Protein 7D39 (pdb70)

InterPro domains:
  IPR005025 NADPH-dependent FMN reductase-like domain [PF03358] (20-167)
  IPR029039 Flavoprotein-like superfamily [G3DSA:3.40.50.360] (18-222)
  IPR029039 Flavoprotein-like superfamily [SSF52218] (20-223)
  IPR051796 Iron-sulfur flavoprotein SsuE-like [PTHR43278] (20-224)

Sequence (277 aa):
KILGISGGRNGSNDGCIEALGAKEGAEVEFIQLQNLHIEHCTDDFDWLLDKLDADGIVFSTPIFEKGATGLFHTITDRFGPRDRGNNIIGTKIAEETGGTAPDPRILKDKVISFSVGGSDWVTRTQCDAGLALTP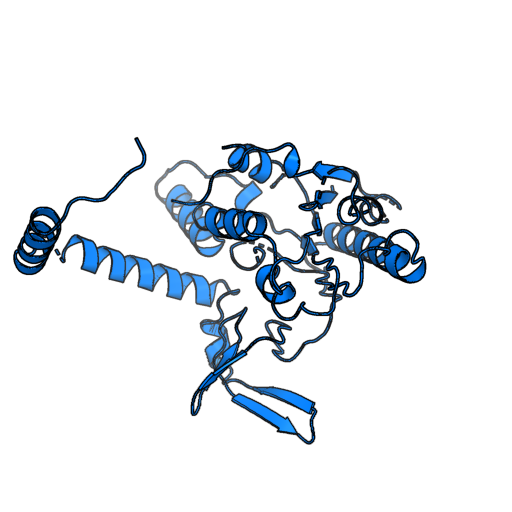WKVIDNEVFPWALSILVEDERVARAHQIGRNIAEAAKDIEHAQYQGDAGVCPHCHSRNFHLQDGKAICCLCGLEGEIHNEGGKYSFTFPAEQLEHAHDTLSGKFIHGNDIKENTGKKIANQTEKYKARQAAYRAFITATVPE

Radius of gyration: 21.33 Å; Cα contacts (8 Å, |Δi|>4): 480; chains: 1; bounding box: 56×52×65 Å

Organism: NCBI:txid411475

Secondary structure (DSSP, 8-state):
-EEEEE----STTT--TTT--------EEEEEGGGS--PPP---HHHHHH----SEEEEE-BBSSSSB-HHHHHHHHHHTT--HHHHHHHHHHHHHHT-----HHHHS--EEE--B-SSS--SSHHHHH---S---EE-----B-S-TTGGG-HHHHHHHHHHHHHHHHHHHTTTT----S---SSTTT----EEEETTEEEETTT--EEEEEEETTEEEEE--GGGGGG-TTSHHHHHHHHHHHHHHHHHHHH---HHHHHHHHHHHHH-------

B-factor: mean 33.21, std 12.6, range [16.23, 97.13]

Structure (mmCIF, N/CA/C/O backbone):
data_7D39
#
_entry.id   7D39
#
_cell.length_a   67.870
_cell.length_b   67.870
_cell.length_c   194.270
_cell.angle_alpha   90.000
_cell.angle_beta   90.000
_cell.angle_gamma   90.000
#
_symmetry.space_group_name_H-M   'P 43 21 2'
#
loop_
_entity.id
_entity.type
_entity.pdbx_description
1 polymer Cd1
2 non-polymer 'FLAVIN MONONUCLEOTIDE'
3 water water
#
loop_
_atom_site.group_PDB
_atom_site.id
_atom_site.type_symbol
_atom_site.label_atom_id
_atom_site.label_alt_id
_atom_site.label_comp_id
_atom_site.label_asym_id
_atom_site.label_entity_id
_atom_site.label_seq_id
_atom_site.pdbx_PDB_ins_code
_atom_site.Cartn_x
_atom_site.Cartn_y
_atom_site.Cartn_z
_atom_site.occupancy
_atom_site.B_iso_or_equiv
_atom_site.auth_seq_id
_atom_site.auth_comp_id
_atom_site.auth_asym_id
_atom_site.auth_atom_id
_atom_site.pdbx_PDB_model_num
ATOM 9 N N . LYS A 1 2 ? -39.072 -1.514 -11.899 1.00 36.07 2 LYS A N 1
ATOM 10 C CA . LYS A 1 2 ? -37.640 -1.589 -12.031 1.00 39.42 2 LYS A CA 1
ATOM 11 C C . LYS A 1 2 ? -37.208 -3.012 -11.799 1.00 35.70 2 LYS A C 1
ATOM 12 O O . LYS A 1 2 ? -37.416 -3.536 -10.744 1.00 28.15 2 LYS A O 1
ATOM 18 N N . ILE A 1 3 ? -36.614 -3.632 -12.798 1.00 33.99 3 ILE A N 1
ATOM 19 C CA . ILE A 1 3 ? -36.091 -4.969 -12.670 1.00 28.15 3 ILE A CA 1
ATOM 20 C C . ILE A 1 3 ? -34.573 -4.993 -12.629 1.00 28.93 3 ILE A C 1
ATOM 21 O O . ILE A 1 3 ? -33.925 -4.433 -13.479 1.00 26.07 3 ILE A O 1
ATOM 26 N N . LEU A 1 4 ? -34.030 -5.644 -11.615 1.00 25.60 4 LEU A N 1
ATOM 27 C CA . LEU A 1 4 ? -32.617 -5.915 -11.507 1.00 23.94 4 LEU A CA 1
ATOM 28 C C . LEU A 1 4 ? -32.263 -7.341 -11.879 1.00 24.39 4 LEU A C 1
ATOM 29 O O . LEU A 1 4 ? -32.797 -8.265 -11.359 1.00 26.06 4 LEU A O 1
ATOM 34 N N . GLY A 1 5 ? -31.341 -7.474 -12.803 1.00 25.36 5 GLY A N 1
ATOM 35 C CA . GLY A 1 5 ? -30.694 -8.717 -13.105 1.00 21.92 5 GLY A CA 1
ATOM 36 C C . GLY A 1 5 ? -29.311 -8.896 -12.535 1.00 21.25 5 GLY A C 1
ATOM 37 O O . GLY A 1 5 ? -28.460 -8.066 -12.662 1.00 23.14 5 GLY A O 1
ATOM 38 N N . ILE A 1 6 ? -29.118 -10.025 -11.913 1.00 20.67 6 ILE A N 1
ATOM 39 C CA . ILE A 1 6 ? -27.872 -10.406 -11.305 1.00 25.57 6 ILE A CA 1
ATOM 40 C C . ILE A 1 6 ? -27.369 -11.721 -11.879 1.00 21.55 6 ILE A C 1
ATOM 41 O O . ILE A 1 6 ? -28.100 -12.652 -11.984 1.00 19.70 6 ILE A O 1
ATOM 46 N N . SER A 1 7 ? -26.105 -11.771 -12.229 1.00 21.10 7 SER A N 1
ATOM 47 C CA . SER A 1 7 ? -25.505 -13.003 -12.717 1.00 19.19 7 SER A CA 1
ATOM 48 C C . SER A 1 7 ? -24.302 -13.370 -11.864 1.00 18.69 7 SER A C 1
ATOM 49 O O . SER A 1 7 ? -23.434 -12.532 -11.608 1.00 18.71 7 SER A O 1
ATOM 52 N N . GLY A 1 8 ? -24.255 -14.622 -11.430 1.00 18.32 8 GLY A N 1
ATOM 53 C CA . GLY A 1 8 ? -23.128 -15.141 -10.684 1.00 21.34 8 GLY A CA 1
ATOM 54 C C . GLY A 1 8 ? -22.145 -15.970 -11.486 1.00 23.06 8 GLY A C 1
ATOM 55 O O . GLY A 1 8 ? -21.286 -16.629 -10.886 1.00 18.92 8 GLY A O 1
ATOM 56 N N . GLY A 1 9 ? -22.248 -15.978 -12.819 1.00 18.13 9 GLY A N 1
ATOM 57 C CA . GLY A 1 9 ? -21.334 -16.718 -13.662 1.00 18.14 9 GLY A CA 1
ATOM 58 C C . GLY A 1 9 ? -20.100 -15.905 -14.008 1.00 23.82 9 GLY A C 1
ATOM 59 O O . GLY A 1 9 ? -19.860 -14.822 -13.472 1.00 26.41 9 GLY A O 1
ATOM 68 N N . ARG A 1 11 ? -17.817 -13.446 -16.363 1.00 20.74 11 ARG A N 1
ATOM 69 C CA . ARG A 1 11 ? -18.117 -12.328 -17.249 1.00 23.11 11 ARG A CA 1
ATOM 70 C C . ARG A 1 11 ? -18.326 -12.815 -18.682 1.00 23.54 11 ARG A C 1
ATOM 71 O O . ARG A 1 11 ? -17.488 -13.524 -19.238 1.00 21.40 11 ARG A O 1
ATOM 79 N N . ASN A 1 12 ? -19.448 -12.416 -19.281 1.00 25.57 12 ASN A N 1
ATOM 80 C CA . ASN A 1 12 ? -19.786 -12.737 -20.664 1.00 26.83 12 ASN A CA 1
ATOM 81 C C . ASN A 1 12 ? -20.074 -14.220 -20.865 1.00 27.08 12 ASN A C 1
ATOM 82 O O . ASN A 1 12 ? -20.004 -14.721 -21.992 1.00 26.81 12 ASN A O 1
ATOM 87 N N . GLY A 1 13 ? -20.407 -14.943 -19.799 1.00 22.53 13 GLY A N 1
ATOM 88 C CA . GLY A 1 13 ? -20.738 -16.347 -19.899 1.00 20.18 13 GLY A CA 1
ATOM 89 C C . GLY A 1 13 ? -22.222 -16.573 -20.102 1.00 22.33 13 GLY A C 1
ATOM 90 O O . GLY A 1 13 ? -22.990 -15.662 -20.410 1.00 20.74 13 GLY A O 1
ATOM 91 N N . SER A 1 14 ? -22.629 -17.826 -19.894 1.00 20.18 14 SER A N 1
ATOM 92 C CA . SER A 1 14 ? -24.009 -18.215 -20.158 1.00 20.48 14 SER A CA 1
ATOM 93 C C . SER A 1 14 ? -24.985 -17.621 -19.140 1.00 21.60 14 SER A C 1
ATOM 94 O O . SER A 1 14 ? -26.099 -17.224 -19.499 1.00 20.78 14 SER A O 1
ATOM 97 N N . ASN A 1 15 ? -24.604 -17.554 -17.867 1.00 19.80 15 ASN A N 1
ATOM 98 C CA . ASN A 1 15 ? -25.501 -16.935 -16.894 1.00 19.73 15 ASN A CA 1
ATOM 99 C C . ASN A 1 15 ? -25.735 -15.457 -17.206 1.00 23.89 15 ASN A C 1
ATOM 100 O O . ASN A 1 15 ? -26.859 -14.964 -17.058 1.00 20.39 15 ASN A O 1
ATOM 105 N N . ASP A 1 16 ? -24.687 -14.733 -17.625 1.00 21.18 16 ASP A N 1
ATOM 106 C CA . ASP A 1 16 ? -24.870 -13.349 -18.054 1.00 22.30 16 ASP A CA 1
ATOM 107 C C . ASP A 1 16 ? -25.894 -13.271 -19.174 1.00 21.26 16 ASP A C 1
ATOM 108 O O . ASP A 1 16 ? -26.822 -12.456 -19.130 1.00 24.42 16 ASP A O 1
ATOM 113 N N . GLY A 1 17 ? -25.723 -14.109 -20.200 1.00 23.66 17 GLY A N 1
ATOM 114 C CA . GLY A 1 17 ? -26.618 -14.076 -21.356 1.00 22.15 17 GLY A CA 1
ATOM 115 C C . GLY A 1 17 ? -28.063 -14.359 -20.994 1.00 24.19 17 GLY A C 1
ATOM 116 O O . GLY A 1 17 ? -28.965 -13.606 -21.365 1.00 26.97 17 GLY A O 1
ATOM 125 N N . CYS A 1 19 ? -29.405 -14.108 -18.113 1.00 21.68 19 CYS A N 1
ATOM 126 C CA . CYS A 1 19 ? -29.862 -13.005 -17.287 1.00 23.29 19 CYS A CA 1
ATOM 127 C C . CYS A 1 19 ? -30.251 -11.814 -18.158 1.00 23.35 19 CYS A C 1
ATOM 128 O O . CYS A 1 19 ? -31.325 -11.222 -17.989 1.00 23.76 19 CYS A O 1
ATOM 131 N N . ILE A 1 20 ? -29.401 -11.466 -19.118 1.00 22.65 20 ILE A N 1
ATOM 132 C CA . ILE A 1 20 ? -29.700 -10.308 -19.948 1.00 23.86 20 ILE A CA 1
ATOM 133 C C . ILE A 1 20 ? -30.912 -10.583 -20.829 1.00 26.64 20 ILE A C 1
ATOM 134 O O . ILE A 1 20 ? -31.777 -9.721 -21.008 1.00 27.65 20 ILE A O 1
ATOM 139 N N . GLU A 1 21 ? -31.015 -11.801 -21.356 1.00 24.07 21 GLU A N 1
ATOM 140 C CA . GLU A 1 21 ? -32.202 -12.187 -22.108 1.00 27.77 21 GLU A CA 1
ATOM 141 C C . GLU A 1 21 ? -33.463 -12.044 -21.259 1.00 31.88 21 GLU A C 1
ATOM 142 O O . GLU A 1 21 ? -34.526 -11.657 -21.762 1.00 25.84 21 GLU A O 1
ATOM 148 N N . ALA A 1 22 ? -33.375 -12.379 -19.971 1.00 24.45 22 ALA A N 1
ATOM 149 C CA . ALA A 1 22 ? -34.511 -12.120 -19.096 1.00 24.59 22 ALA A CA 1
ATOM 150 C C . ALA A 1 22 ? -34.752 -10.623 -18.971 1.00 26.77 22 ALA A C 1
ATOM 151 O O . ALA A 1 22 ? -35.900 -10.168 -18.995 1.00 25.74 22 ALA A O 1
ATOM 153 N N . LEU A 1 23 ? -33.683 -9.832 -18.875 1.00 24.69 23 LEU A N 1
ATOM 154 C CA . LEU A 1 23 ? -33.870 -8.387 -18.798 1.00 25.20 23 LEU A CA 1
ATOM 155 C C . LEU A 1 23 ? -34.557 -7.854 -20.053 1.00 29.50 23 LEU A C 1
ATOM 156 O O . LEU A 1 23 ? -35.393 -6.943 -19.977 1.00 26.91 23 LEU A O 1
ATOM 169 N N . GLY A 1 25 ? -36.788 -9.445 -22.053 1.00 28.22 25 GLY A N 1
ATOM 170 C CA . GLY A 1 25 ? -38.204 -9.718 -21.894 1.00 31.84 25 GLY A CA 1
ATOM 171 C C . GLY A 1 25 ? -38.861 -8.782 -20.900 1.00 28.65 25 GLY A C 1
ATOM 172 O O . GLY A 1 25 ? -39.987 -8.331 -21.111 1.00 30.77 25 GLY A O 1
ATOM 173 N N . ALA A 1 26 ? -38.168 -8.479 -19.805 1.00 27.84 26 ALA A N 1
ATOM 174 C CA . ALA A 1 26 ? -38.699 -7.518 -18.846 1.00 29.93 26 ALA A CA 1
ATOM 175 C C . ALA A 1 26 ? -38.864 -6.142 -19.478 1.00 32.82 26 ALA A C 1
ATOM 176 O O . ALA A 1 26 ? -39.865 -5.459 -19.235 1.00 32.14 26 ALA A O 1
ATOM 178 N N . LYS A 1 27 ? -37.897 -5.704 -20.286 1.00 32.74 27 LYS A N 1
ATOM 179 C CA . LYS A 1 27 ? -38.063 -4.401 -20.918 1.00 32.96 27 LYS A CA 1
ATOM 180 C C . LYS A 1 27 ? -39.216 -4.429 -21.911 1.00 30.91 27 LYS A C 1
ATOM 181 O O . LYS A 1 27 ? -39.989 -3.469 -22.007 1.00 31.86 27 LYS A O 1
ATOM 187 N N . GLU A 1 28 ? -39.346 -5.528 -22.658 1.00 30.90 28 GLU A N 1
ATOM 188 C CA . GLU A 1 28 ? -40.474 -5.694 -23.568 1.00 32.06 28 GLU A CA 1
ATOM 189 C C . GLU A 1 28 ? -41.796 -5.443 -22.858 1.00 37.66 28 GLU A C 1
ATOM 190 O O . GLU A 1 28 ? -42.747 -4.954 -23.473 1.00 43.56 28 GLU A O 1
ATOM 204 N N . GLY A 1 30 ? -42.085 -3.296 -20.479 1.00 35.70 30 GLY A N 1
ATOM 205 C CA . GLY A 1 30 ? -42.088 -1.914 -20.055 1.00 33.09 30 GLY A CA 1
ATOM 206 C C . GLY A 1 30 ? -41.269 -1.601 -18.827 1.00 33.32 30 GLY A C 1
ATOM 207 O O . GLY A 1 30 ? -41.431 -0.517 -18.263 1.00 37.52 30 GLY A O 1
ATOM 208 N N . ALA A 1 31 ? -40.394 -2.504 -18.400 1.00 35.28 31 ALA A N 1
ATOM 209 C CA . ALA A 1 31 ? -39.601 -2.301 -17.201 1.00 34.91 31 ALA A CA 1
ATOM 210 C C . ALA A 1 31 ? -38.329 -1.544 -17.535 1.00 33.27 31 ALA A C 1
ATOM 211 O O . ALA A 1 31 ? -37.763 -1.703 -18.618 1.00 33.98 31 ALA A O 1
ATOM 213 N N . GLU A 1 32 ? -37.898 -0.706 -16.602 1.00 30.87 32 GLU A N 1
ATOM 214 C CA . GLU A 1 32 ? -36.521 -0.237 -16.596 1.00 36.24 32 GLU A CA 1
ATOM 215 C C . GLU A 1 32 ? -35.639 -1.360 -16.061 1.00 33.67 32 GLU A C 1
ATOM 216 O O . GLU A 1 32 ? -36.020 -2.073 -15.134 1.00 36.83 32 GLU A O 1
ATOM 222 N N . VAL A 1 33 ? -34.479 -1.559 -16.673 1.00 32.54 33 VAL A N 1
ATOM 223 C CA . VAL A 1 33 ? -33.659 -2.711 -16.332 1.00 32.31 33 VAL A CA 1
ATOM 224 C C . VAL A 1 33 ? -32.267 -2.258 -15.936 1.00 28.09 33 VAL A C 1
ATOM 225 O O . VAL A 1 33 ? -31.773 -1.210 -16.363 1.00 31.30 33 VAL A O 1
ATOM 229 N N . GLU A 1 34 ? -31.639 -3.077 -15.104 1.00 28.40 34 GLU A N 1
ATOM 230 C CA . GLU A 1 34 ? -30.274 -2.879 -14.664 1.00 26.69 34 GLU A CA 1
ATOM 231 C C . GLU A 1 34 ? -29.639 -4.250 -14.478 1.00 26.16 34 GLU A C 1
ATOM 232 O O . GLU A 1 34 ? -30.314 -5.223 -14.121 1.00 25.63 34 GLU A O 1
ATOM 238 N N . PHE A 1 35 ? -28.334 -4.322 -14.711 1.00 24.56 35 PHE A N 1
ATOM 239 C CA . PHE A 1 35 ? -27.608 -5.585 -14.673 1.00 22.73 35 PHE A CA 1
ATOM 240 C C . PHE A 1 35 ? -26.416 -5.452 -13.742 1.00 25.56 35 PHE A C 1
ATOM 241 O O . PHE A 1 35 ? -25.695 -4.452 -13.797 1.00 24.49 35 PHE A O 1
ATOM 249 N N . ILE A 1 36 ? -26.216 -6.452 -12.885 1.00 21.55 36 ILE A N 1
ATOM 250 C CA . ILE A 1 36 ? -25.053 -6.516 -12.005 1.00 23.36 36 ILE A CA 1
ATOM 251 C C . ILE A 1 36 ? -24.339 -7.846 -12.235 1.00 23.96 36 ILE A C 1
ATOM 252 O O . ILE A 1 36 ? -24.950 -8.917 -12.131 1.00 22.89 36 ILE A O 1
ATOM 257 N N . GLN A 1 37 ? -23.051 -7.772 -12.557 1.00 25.67 37 GLN A N 1
ATOM 258 C CA . GLN A 1 37 ? -22.196 -8.939 -12.731 1.00 20.81 37 GLN A CA 1
ATOM 259 C C . GLN A 1 37 ? -21.399 -9.129 -11.441 1.00 22.00 37 GLN A C 1
ATOM 260 O O . GLN A 1 37 ? -20.607 -8.262 -11.072 1.00 26.18 37 GLN A O 1
ATOM 266 N N . LEU A 1 38 ? -21.616 -10.248 -10.741 1.00 23.63 38 LEU A N 1
ATOM 267 C CA . LEU A 1 38 ? -21.042 -10.375 -9.399 1.00 21.76 38 LEU A CA 1
ATOM 268 C C . LEU A 1 38 ? -19.521 -10.504 -9.391 1.00 19.36 38 LEU A C 1
ATOM 269 O O . LEU A 1 38 ? -18.909 -10.245 -8.347 1.00 21.60 38 LEU A O 1
ATOM 274 N N . GLN A 1 39 ? -18.903 -10.923 -10.500 1.00 18.74 39 GLN A N 1
ATOM 275 C CA . GLN A 1 39 ? -17.450 -10.969 -10.550 1.00 22.39 39 GLN A CA 1
ATOM 276 C C . GLN A 1 39 ? -16.819 -9.581 -10.419 1.00 26.69 39 GLN A C 1
ATOM 277 O O . GLN A 1 39 ? -15.635 -9.486 -10.099 1.00 23.33 39 GLN A O 1
ATOM 283 N N . ASN A 1 40 ? -17.567 -8.506 -10.675 1.00 22.81 40 ASN A N 1
ATOM 284 C CA . ASN A 1 40 ? -17.048 -7.157 -10.473 1.00 26.09 40 ASN A CA 1
ATOM 285 C C . ASN A 1 40 ? -17.063 -6.734 -9.015 1.00 25.38 40 ASN A C 1
ATOM 286 O O . ASN A 1 40 ? -16.585 -5.643 -8.705 1.00 28.42 40 ASN A O 1
ATOM 291 N N . LEU A 1 41 ? -17.618 -7.546 -8.126 1.00 24.66 41 LEU A N 1
ATOM 292 C CA . LEU A 1 41 ? -17.856 -7.162 -6.741 1.00 26.67 41 LEU A CA 1
ATOM 293 C C . LEU A 1 41 ? -16.910 -7.926 -5.826 1.00 28.39 41 LEU A C 1
ATOM 294 O O . LEU A 1 41 ? -16.494 -9.048 -6.134 1.00 30.47 41 LEU A O 1
ATOM 299 N N . HIS A 1 42 ? -16.548 -7.300 -4.715 1.00 25.84 42 HIS A N 1
ATOM 300 C CA . HIS A 1 42 ? -15.770 -7.964 -3.680 1.00 21.64 42 HIS A CA 1
ATOM 301 C C . HIS A 1 42 ? -16.707 -8.221 -2.513 1.00 24.38 42 HIS A C 1
ATOM 302 O O . HIS A 1 42 ? -17.205 -7.280 -1.883 1.00 28.32 42 HIS A O 1
ATOM 309 N N . ILE A 1 43 ? -16.951 -9.495 -2.232 1.00 18.51 43 ILE A N 1
ATOM 310 C CA . ILE A 1 43 ? -17.857 -9.900 -1.172 1.00 25.04 43 ILE A CA 1
ATOM 311 C C . ILE A 1 43 ? -17.149 -10.953 -0.330 1.00 28.20 43 ILE A C 1
ATOM 312 O O . ILE A 1 43 ? -16.768 -12.010 -0.845 1.00 26.58 43 ILE A O 1
ATOM 317 N N . GLU A 1 44 ? -16.963 -10.655 0.954 1.00 26.11 44 GLU A N 1
ATOM 318 C CA . GLU A 1 44 ? -16.304 -11.558 1.892 1.00 19.30 44 GLU A CA 1
ATOM 319 C C . GLU A 1 44 ? -17.293 -12.563 2.464 1.00 23.63 44 GLU A C 1
ATOM 320 O O . GLU A 1 44 ? -18.498 -12.300 2.544 1.00 17.62 44 GLU A O 1
ATOM 326 N N . HIS A 1 45 ? -16.764 -13.712 2.890 1.00 20.49 45 HIS A N 1
ATOM 327 C CA . HIS A 1 45 ? -17.587 -14.729 3.534 1.00 17.35 45 HIS A CA 1
ATOM 328 C C . HIS A 1 45 ? -18.150 -14.217 4.857 1.00 25.21 45 HIS A C 1
ATOM 329 O O . HIS A 1 45 ? -17.532 -13.413 5.557 1.00 28.47 45 HIS A O 1
ATOM 336 N N . CYS A 1 46 ? -19.322 -14.719 5.218 1.00 22.92 46 CYS A N 1
ATOM 337 C CA . CYS A 1 46 ? -19.893 -14.436 6.531 1.00 27.54 46 CYS A CA 1
ATOM 338 C C . CYS A 1 46 ? -19.012 -15.055 7.616 1.00 33.61 46 CYS A C 1
ATOM 339 O O . CYS A 1 46 ? -18.697 -16.251 7.570 1.00 35.83 46 CYS A O 1
ATOM 342 N N . THR A 1 47 ? -18.596 -14.249 8.580 1.00 34.32 47 THR A N 1
ATOM 343 C CA . THR A 1 47 ? -17.802 -14.790 9.678 1.00 45.67 47 THR A CA 1
ATOM 344 C C . THR A 1 47 ? -18.728 -15.351 10.759 1.00 49.72 47 THR A C 1
ATOM 345 O O . THR A 1 47 ? -18.442 -16.385 11.360 1.00 52.21 47 THR A O 1
ATOM 349 N N . ASP A 1 68 ? -18.429 -6.722 1.863 1.00 19.60 68 ASP A N 1
ATOM 350 C CA . ASP A 1 68 ? -17.684 -5.451 1.595 1.00 39.40 68 ASP A CA 1
ATOM 351 C C . ASP A 1 68 ? -18.274 -4.537 0.507 1.00 33.32 68 ASP A C 1
ATOM 352 O O . ASP A 1 68 ? -18.499 -3.359 0.744 1.00 24.97 68 ASP A O 1
ATOM 357 N N . ASP A 1 69 ? -18.491 -5.082 -0.690 1.00 30.43 69 ASP A N 1
ATOM 358 C CA . ASP A 1 69 ? -19.480 -4.548 -1.625 1.00 20.50 69 ASP A CA 1
ATOM 359 C C . ASP A 1 69 ? -20.881 -5.075 -1.349 1.00 21.94 69 ASP A C 1
ATOM 360 O O . ASP A 1 69 ? -21.808 -4.768 -2.104 1.00 22.74 69 ASP A O 1
ATOM 365 N N . PHE A 1 70 ? -21.054 -5.873 -0.298 1.00 19.79 70 PHE A N 1
ATOM 366 C CA . PHE A 1 70 ? -22.366 -6.440 -0.025 1.00 21.08 70 PHE A CA 1
ATOM 367 C C . PHE A 1 70 ? -23.393 -5.344 0.244 1.00 27.22 70 PHE A C 1
ATOM 368 O O . PHE A 1 70 ? -24.501 -5.374 -0.301 1.00 28.23 70 PHE A O 1
ATOM 376 N N . ASP A 1 71 ? -23.045 -4.361 1.081 1.00 25.69 71 ASP A N 1
ATOM 377 C CA . ASP A 1 71 ? -23.997 -3.296 1.375 1.00 26.47 71 ASP A CA 1
ATOM 378 C C . ASP A 1 71 ? -24.432 -2.591 0.099 1.00 21.60 71 ASP A C 1
ATOM 379 O O . ASP A 1 71 ? -25.620 -2.316 -0.090 1.00 21.87 71 ASP A O 1
ATOM 384 N N . TRP A 1 72 ? -23.485 -2.296 -0.791 1.00 21.70 72 TRP A N 1
ATOM 385 C CA . TRP A 1 72 ? -23.846 -1.738 -2.091 1.00 26.82 72 TRP A CA 1
ATOM 386 C C . TRP A 1 72 ? -24.813 -2.657 -2.831 1.00 23.98 72 TRP A C 1
ATOM 387 O O . TRP A 1 72 ? -25.871 -2.222 -3.300 1.00 25.61 72 TRP A O 1
ATOM 398 N N . LEU A 1 73 ? -24.467 -3.939 -2.940 1.00 25.11 73 LEU A N 1
ATOM 399 C CA . LEU A 1 73 ? -25.354 -4.883 -3.620 1.00 26.01 73 LEU A CA 1
ATOM 400 C C . LEU A 1 73 ? -26.746 -4.874 -2.996 1.00 26.03 73 LEU A C 1
ATOM 401 O O . LEU A 1 73 ? -27.761 -4.828 -3.700 1.00 28.32 73 LEU A O 1
ATOM 406 N N . LEU A 1 74 ? -26.806 -4.911 -1.669 1.00 24.40 74 LEU A N 1
ATOM 407 C CA . LEU A 1 74 ? -28.088 -4.942 -0.986 1.00 24.46 74 LEU A CA 1
ATOM 408 C C . LEU A 1 74 ? -28.912 -3.696 -1.287 1.00 24.82 74 LEU A C 1
ATOM 409 O O . LEU A 1 74 ? -30.117 -3.793 -1.552 1.00 26.20 74 LEU A O 1
ATOM 414 N N . ASP A 1 75 ? -28.286 -2.514 -1.243 1.00 22.54 75 ASP A N 1
ATOM 415 C CA . ASP A 1 75 ? -29.007 -1.295 -1.600 1.00 26.37 75 ASP A CA 1
ATOM 416 C C . ASP A 1 75 ? -29.623 -1.420 -2.985 1.00 27.08 75 ASP A C 1
ATOM 417 O O . ASP A 1 75 ? -30.765 -1.005 -3.203 1.00 25.34 75 ASP A O 1
ATOM 422 N N . LYS A 1 76 ? -28.878 -1.982 -3.938 1.00 23.00 76 LYS A N 1
ATOM 423 C CA . LYS A 1 76 ? -29.412 -2.115 -5.292 1.00 23.77 76 LYS A CA 1
ATOM 424 C C . LYS A 1 76 ? -30.611 -3.046 -5.308 1.00 28.11 76 LYS A C 1
ATOM 425 O O . LYS A 1 76 ? -31.619 -2.764 -5.963 1.00 29.78 76 LYS A O 1
ATOM 439 N N . LEU A 1 78 ? -32.643 -3.638 -2.915 1.00 29.56 78 LEU A N 1
ATOM 440 C CA . LEU A 1 78 ? -33.768 -3.012 -2.223 1.00 34.78 78 LEU A CA 1
ATOM 441 C C . LEU A 1 78 ? -34.452 -1.963 -3.087 1.00 28.25 78 LEU A C 1
ATOM 442 O O . LEU A 1 78 ? -35.652 -1.724 -2.928 1.00 34.76 78 LEU A O 1
ATOM 447 N N . ASP A 1 79 ? -33.714 -1.317 -3.987 1.00 27.00 79 ASP A N 1
ATOM 448 C CA . ASP A 1 79 ? -34.309 -0.337 -4.884 1.00 31.68 79 ASP A CA 1
ATOM 449 C C . ASP A 1 79 ? -35.086 -0.967 -6.029 1.00 33.86 79 ASP A C 1
ATOM 450 O O . ASP A 1 79 ? -35.802 -0.246 -6.727 1.00 40.51 79 ASP A O 1
ATOM 455 N N . ALA A 1 80 ? -34.950 -2.268 -6.253 1.00 35.44 80 ALA A N 1
ATOM 456 C CA . ALA A 1 80 ? -35.618 -2.939 -7.363 1.00 34.23 80 ALA A CA 1
ATOM 457 C C . ALA A 1 80 ? -36.997 -3.428 -6.943 1.00 33.26 80 ALA A C 1
ATOM 458 O O . ALA A 1 80 ? -37.204 -3.856 -5.807 1.00 35.37 80 ALA A O 1
ATOM 460 N N . ASP A 1 81 ? -37.949 -3.359 -7.874 1.00 28.62 81 ASP A N 1
ATOM 461 C CA . ASP A 1 81 ? -39.266 -3.916 -7.599 1.00 33.37 81 ASP A CA 1
ATOM 462 C C . ASP A 1 81 ? -39.296 -5.418 -7.836 1.00 33.16 81 ASP A C 1
ATOM 463 O O . ASP A 1 81 ? -40.099 -6.124 -7.217 1.00 29.38 81 ASP A O 1
ATOM 468 N N . GLY A 1 82 ? -38.425 -5.914 -8.712 1.00 27.17 82 GLY A N 1
ATOM 469 C CA . GLY A 1 82 ? -38.327 -7.330 -9.003 1.00 24.98 82 GLY A CA 1
ATOM 470 C C . GLY A 1 82 ? -36.901 -7.641 -9.405 1.00 30.51 82 GLY A C 1
ATOM 471 O O . GLY A 1 82 ? -36.163 -6.767 -9.870 1.00 24.90 82 GLY A O 1
ATOM 472 N N . ILE A 1 83 ? -36.512 -8.899 -9.195 1.00 32.26 83 ILE A N 1
ATOM 473 C CA . ILE A 1 83 ? -35.129 -9.340 -9.352 1.00 22.70 83 ILE A CA 1
ATOM 474 C C . ILE A 1 83 ? -35.100 -10.672 -10.082 1.00 25.64 83 ILE A C 1
ATOM 475 O O . ILE A 1 83 ? -35.877 -11.583 -9.772 1.00 23.84 83 ILE A O 1
ATOM 480 N N . VAL A 1 84 ? -34.158 -10.791 -11.013 1.00 22.20 84 VAL A N 1
ATOM 481 C CA . VAL A 1 84 ? -33.860 -12.026 -11.726 1.00 21.94 84 VAL A CA 1
ATOM 482 C C . VAL A 1 84 ? -32.403 -12.360 -11.441 1.00 22.69 84 VAL A C 1
ATOM 483 O O . VAL A 1 84 ? -31.507 -11.553 -11.713 1.00 21.26 84 VAL A O 1
ATOM 487 N N . PHE A 1 85 ? -32.159 -13.515 -10.874 1.00 20.71 85 PHE A N 1
ATOM 488 C CA . PHE A 1 85 ? -30.877 -13.943 -10.421 1.00 21.85 85 PHE A CA 1
ATOM 489 C C . PHE A 1 85 ? -30.491 -15.226 -11.124 1.00 23.68 85 PHE A C 1
ATOM 490 O O . PHE A 1 85 ? -31.118 -16.233 -10.937 1.00 21.83 85 PHE A O 1
ATOM 498 N N . SER A 1 86 ? -29.455 -15.176 -11.926 1.00 19.63 86 SER A N 1
ATOM 499 C CA . SER A 1 86 ? -28.923 -16.339 -12.591 1.00 19.50 86 SER A CA 1
ATOM 500 C C . SER A 1 86 ? -27.638 -16.862 -11.972 1.00 18.89 86 SER A C 1
ATOM 501 O O . SER A 1 86 ? -26.702 -16.164 -11.883 1.00 23.13 86 SER A O 1
ATOM 504 N N . THR A 1 87 ? -27.614 -18.103 -11.546 1.00 20.45 87 THR A N 1
ATOM 505 C CA . THR A 1 87 ? -26.452 -18.639 -10.856 1.00 22.05 87 THR A CA 1
ATOM 506 C C . THR A 1 87 ? -25.955 -19.900 -11.539 1.00 18.17 87 THR A C 1
ATOM 507 O O . THR A 1 87 ? -26.753 -20.739 -11.963 1.00 20.74 87 THR A O 1
ATOM 511 N N . PRO A 1 88 ? -24.643 -20.044 -11.689 1.00 20.74 88 PRO A N 1
ATOM 512 C CA . PRO A 1 88 ? -24.078 -21.352 -12.038 1.00 24.47 88 PRO A CA 1
ATOM 513 C C . PRO A 1 88 ? -24.460 -22.387 -10.992 1.00 23.25 88 PRO A C 1
ATOM 514 O O . PRO A 1 88 ? -24.779 -22.063 -9.850 1.00 20.17 88 PRO A O 1
ATOM 518 N N . ILE A 1 89 ? -24.404 -23.647 -11.393 1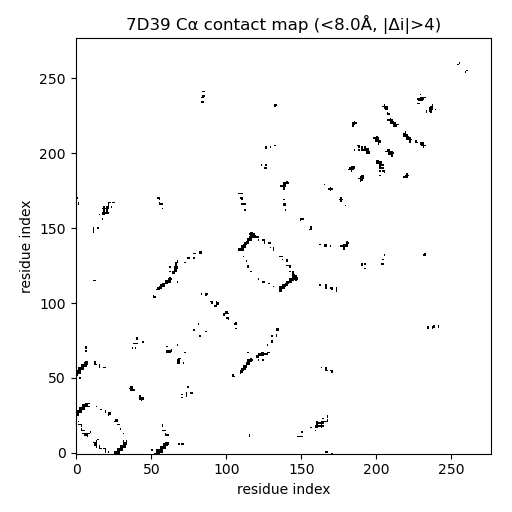.00 21.62 89 ILE A N 1
ATOM 519 C CA . ILE A 1 89 ? -24.549 -24.775 -10.484 1.00 17.91 89 ILE A CA 1
ATOM 520 C C . ILE A 1 89 ? -23.150 -25.302 -10.168 1.00 24.80 89 ILE A C 1
ATOM 521 O O . ILE A 1 89 ? -22.381 -25.615 -11.085 1.00 19.23 89 ILE A O 1
ATOM 526 N N . PHE A 1 90 ? -22.809 -25.372 -8.877 1.00 20.65 90 PHE A N 1
ATOM 527 C CA . PHE A 1 90 ? -21.565 -25.961 -8.386 1.00 17.67 90 PHE A CA 1
ATOM 528 C C . PHE A 1 90 ? -21.941 -27.111 -7.451 1.00 20.40 90 PHE A C 1
ATOM 529 O O . PHE A 1 90 ? -22.700 -26.904 -6.502 1.00 17.30 90 PHE A O 1
ATOM 537 N N . GLU A 1 91 ? -21.435 -28.316 -7.717 1.00 17.53 91 GLU A N 1
ATOM 538 C CA . GLU A 1 91 ? -21.737 -29.504 -6.903 1.00 17.78 91 GLU A CA 1
ATOM 539 C C . GLU A 1 91 ? -23.234 -29.633 -6.588 1.00 20.23 91 GLU A C 1
ATOM 540 O O . GLU A 1 91 ? -23.644 -29.819 -5.439 1.00 18.83 91 GLU A O 1
ATOM 546 N N . LYS A 1 92 ? -24.061 -29.503 -7.629 1.00 20.21 92 LYS A N 1
ATOM 547 C CA . LYS A 1 92 ? -25.501 -29.746 -7.530 1.00 19.07 92 LYS A CA 1
ATOM 548 C C . LYS A 1 92 ? -26.136 -28.747 -6.572 1.00 22.89 92 LYS A C 1
ATOM 549 O O . LYS A 1 92 ? -26.927 -29.130 -5.697 1.00 19.02 92 LYS A O 1
ATOM 555 N N . GLY A 1 93 ? -25.794 -27.474 -6.707 1.00 19.54 93 GLY A N 1
ATOM 556 C CA . GLY A 1 93 ? -26.369 -26.500 -5.811 1.00 18.03 93 GLY A CA 1
ATOM 557 C C . GLY A 1 93 ? -25.885 -25.194 -6.399 1.00 17.71 93 GLY A C 1
ATOM 558 O O . GLY A 1 93 ? -25.250 -25.182 -7.455 1.00 19.96 93 GLY A O 1
ATOM 559 N N . ALA A 1 94 ? -26.165 -24.087 -5.723 1.00 18.62 94 ALA A N 1
ATOM 560 C CA . ALA A 1 94 ? -25.684 -22.799 -6.193 1.00 19.09 94 ALA A CA 1
ATOM 561 C C . ALA A 1 94 ? -24.218 -22.610 -5.797 1.00 16.96 94 ALA A C 1
ATOM 562 O O . ALA A 1 94 ? -23.638 -23.420 -5.073 1.00 26.59 94 ALA A O 1
ATOM 564 N N . THR A 1 95 ? -23.611 -21.529 -6.283 1.00 16.84 95 THR A N 1
ATOM 565 C CA . THR A 1 95 ? -22.190 -21.307 -6.027 1.00 18.69 95 THR A CA 1
ATOM 566 C C . THR A 1 95 ? -21.944 -20.914 -4.570 1.00 19.57 95 THR A C 1
ATOM 567 O O . THR A 1 95 ? -22.834 -20.428 -3.867 1.00 19.67 95 THR A O 1
ATOM 571 N N . GLY A 1 96 ? -20.704 -21.126 -4.123 1.00 17.23 96 GLY A N 1
ATOM 572 C CA . GLY A 1 96 ? -20.338 -20.694 -2.787 1.00 16.23 96 GLY A CA 1
ATOM 573 C C . GLY A 1 96 ? -20.717 -19.249 -2.541 1.00 22.16 96 GLY A C 1
ATOM 574 O O . GLY A 1 96 ? -21.217 -18.899 -1.471 1.00 21.11 96 GLY A O 1
ATOM 575 N N . LEU A 1 97 ? -20.500 -18.393 -3.544 1.00 17.62 97 LEU A N 1
ATOM 576 C CA . LEU A 1 97 ? -20.818 -16.978 -3.401 1.00 16.53 97 LEU A CA 1
ATOM 577 C C . LEU A 1 97 ? -22.314 -16.760 -3.191 1.00 19.03 97 LEU A C 1
ATOM 578 O O . LEU A 1 97 ? -22.720 -15.938 -2.366 1.00 20.18 97 LEU A O 1
ATOM 583 N N . PHE A 1 98 ? -23.144 -17.484 -3.938 1.00 16.72 98 PHE A N 1
ATOM 584 C CA . PHE A 1 98 ? -24.577 -17.451 -3.694 1.00 16.94 98 PHE A CA 1
ATOM 585 C C . PHE A 1 98 ? -24.899 -17.850 -2.253 1.00 18.66 98 PHE A C 1
ATOM 586 O O . PHE A 1 98 ? -25.758 -17.237 -1.603 1.00 18.46 98 PHE A O 1
ATOM 594 N N . HIS A 1 99 ? -24.239 -18.884 -1.742 1.00 18.50 99 HIS A N 1
ATOM 595 C CA . HIS A 1 99 ? -24.445 -19.264 -0.339 1.00 16.75 99 HIS A CA 1
ATOM 596 C C . HIS A 1 99 ? -23.976 -18.179 0.624 1.00 16.75 99 HIS A C 1
ATOM 597 O O . HIS A 1 99 ? -24.578 -17.999 1.682 1.00 19.94 99 HIS A O 1
ATOM 604 N N . THR A 1 100 ? -22.912 -17.453 0.279 1.00 21.05 100 THR A N 1
ATOM 605 C CA . THR A 1 100 ? -22.434 -16.363 1.125 1.00 16.75 100 THR A CA 1
ATOM 606 C C . THR A 1 100 ? -23.423 -15.207 1.146 1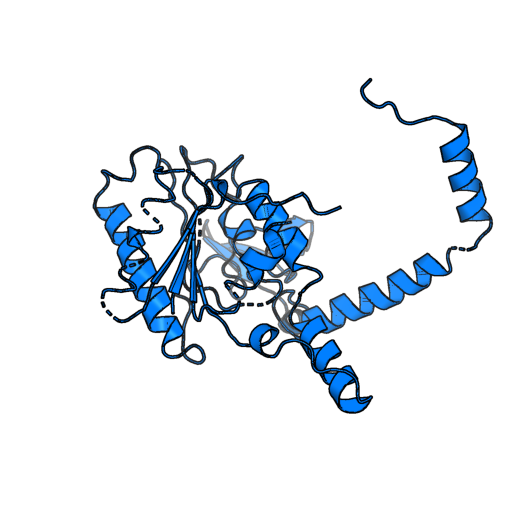.00 24.10 100 THR A C 1
ATOM 607 O O . THR A 1 100 ? -23.710 -14.654 2.210 1.00 20.23 100 THR A O 1
ATOM 611 N N . ILE A 1 101 ? -23.966 -14.844 -0.020 1.00 17.12 101 ILE A N 1
ATOM 612 C CA . ILE A 1 101 ? -25.011 -13.830 -0.061 1.00 17.46 101 ILE A CA 1
ATOM 613 C C . ILE A 1 101 ? -26.190 -14.249 0.808 1.00 21.08 101 ILE A C 1
ATOM 614 O O . ILE A 1 101 ? -26.763 -13.434 1.540 1.00 22.64 101 ILE A O 1
ATOM 619 N N . THR A 1 102 ? -26.560 -15.531 0.757 1.00 17.81 102 THR A N 1
ATOM 620 C CA . THR A 1 102 ? -27.625 -16.020 1.626 1.00 19.80 102 THR A CA 1
ATOM 621 C C . THR A 1 102 ? -27.236 -15.897 3.106 1.00 19.42 102 THR A C 1
ATOM 622 O O . THR A 1 102 ? -28.019 -15.413 3.924 1.00 20.86 102 THR A O 1
ATOM 626 N N . ASP A 1 103 ? -26.031 -16.342 3.472 1.00 21.26 103 ASP A N 1
ATOM 627 C CA . ASP A 1 103 ? -25.589 -16.183 4.856 1.00 20.91 103 ASP A CA 1
ATOM 628 C C . ASP A 1 103 ? -25.723 -14.740 5.294 1.00 23.46 103 ASP A C 1
ATOM 629 O O . ASP A 1 103 ? -26.138 -14.458 6.420 1.00 25.20 103 ASP A O 1
ATOM 634 N N . ARG A 1 104 ? -25.372 -13.808 4.419 1.00 20.62 104 ARG A N 1
ATOM 635 C CA . ARG A 1 104 ? -25.278 -12.425 4.837 1.00 19.24 104 ARG A CA 1
ATOM 636 C C . ARG A 1 104 ? -26.600 -11.685 4.744 1.00 29.48 104 ARG A C 1
ATOM 637 O O . ARG A 1 104 ? -26.690 -10.561 5.243 1.00 29.37 104 ARG A O 1
ATOM 645 N N . PHE A 1 105 ? -27.622 -12.287 4.135 1.00 25.35 105 PHE A N 1
ATOM 646 C CA . PHE A 1 105 ? -28.966 -11.735 4.241 1.00 29.97 105 PHE A CA 1
ATOM 647 C C . PHE A 1 105 ? -29.497 -11.851 5.664 1.00 30.89 105 PHE A C 1
ATOM 648 O O . PHE A 1 105 ? -30.300 -11.019 6.092 1.00 27.96 105 PHE A O 1
ATOM 656 N N . GLY A 1 106 ? -29.061 -12.874 6.394 1.00 30.35 106 GLY A N 1
ATOM 657 C CA . GLY A 1 106 ? -29.609 -13.232 7.682 1.00 38.54 106 GLY A CA 1
ATOM 658 C C . GLY A 1 106 ? -29.824 -12.072 8.630 1.00 48.47 106 GLY A C 1
ATOM 659 O O . GLY A 1 106 ? -30.946 -11.787 9.057 1.00 57.66 106 GLY A O 1
ATOM 660 N N . PRO A 1 107 ? -28.739 -11.389 8.997 1.00 50.76 107 PRO A N 1
ATOM 661 C CA . PRO A 1 107 ? -28.827 -10.322 10.003 1.00 52.69 107 PRO A CA 1
ATOM 662 C C . PRO A 1 107 ? -29.384 -9.000 9.499 1.00 47.24 107 PRO A C 1
ATOM 663 O O . PRO A 1 107 ? -29.522 -8.066 10.292 1.00 46.06 107 PRO A O 1
ATOM 667 N N . ARG A 1 108 ? -29.713 -8.867 8.227 1.00 46.90 108 ARG A N 1
ATOM 668 C CA . ARG A 1 108 ? -30.200 -7.597 7.717 1.00 44.48 108 ARG A CA 1
ATOM 669 C C . ARG A 1 108 ? -31.578 -7.678 7.077 1.00 36.15 108 ARG A C 1
ATOM 670 O O . ARG A 1 108 ? -32.257 -6.650 6.979 1.00 37.24 108 ARG A O 1
ATOM 686 N N . ASP A 1 110 ? -34.088 -10.382 7.486 1.00 21.63 110 ASP A N 1
ATOM 687 C CA . ASP A 1 110 ? -35.095 -11.286 8.030 1.00 29.26 110 ASP A CA 1
ATOM 688 C C . ASP A 1 110 ? -36.378 -10.518 8.310 1.00 30.16 110 ASP A C 1
ATOM 689 O O . ASP A 1 110 ? -36.383 -9.574 9.105 1.00 30.80 110 ASP A O 1
ATOM 694 N N . ARG A 1 111 ? -37.467 -10.919 7.648 1.00 26.07 111 ARG A N 1
ATOM 695 C CA . ARG A 1 111 ? -38.681 -10.116 7.706 1.00 32.67 111 ARG A CA 1
ATOM 696 C C . ARG A 1 111 ? -39.259 -10.088 9.114 1.00 27.95 111 ARG A C 1
ATOM 697 O O . ARG A 1 111 ? -39.767 -9.056 9.565 1.00 25.29 111 ARG A O 1
ATOM 705 N N . GLY A 1 112 ? -39.189 -11.203 9.829 1.00 25.62 112 GLY A N 1
ATOM 706 C CA . GLY A 1 112 ? -39.626 -11.180 11.210 1.00 29.14 112 GLY A CA 1
ATOM 707 C C . GLY A 1 112 ? -38.883 -10.132 12.014 1.00 31.57 112 GLY A C 1
ATOM 708 O O . GLY A 1 112 ? -39.487 -9.273 12.660 1.00 26.12 112 GLY A O 1
ATOM 709 N N . ASN A 1 113 ? -37.553 -10.172 11.963 1.00 26.47 113 ASN A N 1
ATOM 710 C CA . ASN A 1 113 ? -36.788 -9.262 12.800 1.00 32.45 113 ASN A CA 1
ATOM 711 C C . ASN A 1 113 ? -36.990 -7.821 12.373 1.00 30.60 113 ASN A C 1
ATOM 712 O O . ASN A 1 113 ? -36.961 -6.915 13.212 1.00 28.97 113 ASN A O 1
ATOM 717 N N . ASN A 1 114 ? -37.218 -7.585 11.088 1.00 25.26 114 ASN A N 1
ATOM 718 C CA . ASN A 1 114 ? -37.362 -6.207 10.665 1.00 25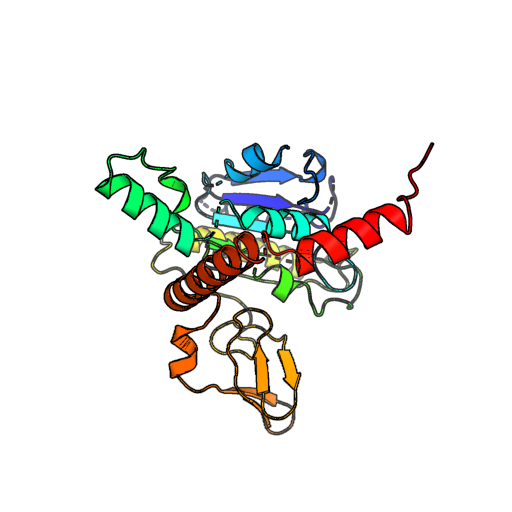.03 114 ASN A CA 1
ATOM 719 C C . ASN A 1 114 ? -38.721 -5.664 11.060 1.00 29.70 114 ASN A C 1
ATOM 720 O O . ASN A 1 114 ? -38.825 -4.482 11.377 1.00 30.56 114 ASN A O 1
ATOM 725 N N . ILE A 1 115 ? -39.754 -6.510 11.104 1.00 29.62 115 ILE A N 1
ATOM 726 C CA . ILE A 1 115 ? -41.040 -6.065 11.628 1.00 30.23 115 ILE A CA 1
ATOM 727 C C . ILE A 1 115 ? -40.938 -5.789 13.120 1.00 27.80 115 ILE A C 1
ATOM 728 O O . ILE A 1 115 ? -41.448 -4.781 13.614 1.00 29.44 115 ILE A O 1
ATOM 733 N N . ILE A 1 116 ? -40.287 -6.682 13.859 1.00 27.30 116 ILE A N 1
ATOM 734 C CA . ILE A 1 116 ? -40.067 -6.466 15.285 1.00 27.83 116 ILE A CA 1
ATOM 735 C C . ILE A 1 116 ? -39.292 -5.179 15.502 1.00 29.06 116 ILE A C 1
ATOM 736 O O . ILE A 1 116 ? -39.684 -4.320 16.299 1.00 28.71 116 ILE A O 1
ATOM 741 N N . GLY A 1 117 ? -38.202 -5.010 14.752 1.00 31.50 117 GLY A N 1
ATOM 742 C CA . GLY A 1 117 ? -37.325 -3.877 14.971 1.00 29.15 117 GLY A CA 1
ATOM 743 C C . GLY A 1 117 ? -37.984 -2.541 14.695 1.00 33.28 117 GLY A C 1
ATOM 744 O O . GLY A 1 117 ? -37.760 -1.574 15.424 1.00 36.88 117 GLY A O 1
ATOM 745 N N . THR A 1 118 ? -38.788 -2.453 13.629 1.00 28.42 118 THR A N 1
ATOM 746 C CA . THR A 1 118 ? -39.426 -1.170 13.375 1.00 37.32 118 THR A CA 1
ATOM 747 C C . THR A 1 118 ? -40.582 -0.927 14.335 1.00 39.73 118 THR A C 1
ATOM 748 O O . THR A 1 118 ? -40.939 0.231 14.574 1.00 46.04 118 THR A O 1
ATOM 752 N N . LYS A 1 119 ? -41.163 -1.984 14.904 1.00 38.79 119 LYS A N 1
ATOM 753 C CA . LYS A 1 119 ? -42.194 -1.793 15.915 1.00 37.21 119 LYS A CA 1
ATOM 754 C C . LYS A 1 119 ? -41.592 -1.250 17.201 1.00 31.73 119 LYS A C 1
ATOM 755 O O . LYS A 1 119 ? -42.107 -0.295 17.788 1.00 32.72 119 LYS A O 1
ATOM 761 N N . ILE A 1 120 ? -40.493 -1.846 17.655 1.00 35.03 120 ILE A N 1
ATOM 762 C CA . ILE A 1 120 ? -39.835 -1.344 18.854 1.00 34.14 120 ILE A CA 1
ATOM 763 C C . ILE A 1 120 ? -39.360 0.089 18.640 1.00 36.54 120 ILE A C 1
ATOM 764 O O . ILE A 1 120 ? -39.437 0.926 19.547 1.00 32.06 120 ILE A O 1
ATOM 769 N N . ALA A 1 121 ? -38.889 0.403 17.434 1.00 37.61 121 ALA A N 1
ATOM 770 C CA . ALA A 1 121 ? -38.389 1.745 17.170 1.00 33.42 121 ALA A CA 1
ATOM 771 C C . ALA A 1 121 ? -39.512 2.769 17.233 1.00 34.62 121 ALA A C 1
ATOM 772 O O . ALA A 1 121 ? -39.360 3.836 17.840 1.00 38.85 121 ALA A O 1
ATOM 774 N N . GLU A 1 122 ? -40.652 2.466 16.614 1.00 32.55 122 GLU A N 1
ATOM 775 C CA . GLU A 1 122 ? -41.769 3.401 16.650 1.00 33.78 122 GLU A CA 1
ATOM 776 C C . GLU A 1 122 ? -42.288 3.606 18.067 1.00 39.40 122 GLU A C 1
ATOM 777 O O . GLU A 1 122 ? -42.772 4.690 18.401 1.00 38.92 122 GLU A O 1
ATOM 783 N N . GLU A 1 123 ? -42.218 2.589 18.910 1.00 42.71 123 GLU A N 1
ATOM 784 C CA . GLU A 1 123 ? -42.832 2.709 20.221 1.00 40.82 123 GLU A CA 1
ATOM 785 C C . GLU A 1 123 ? -41.887 3.283 21.265 1.00 35.51 123 GLU A C 1
ATOM 786 O O . GLU A 1 123 ? -42.356 3.838 22.269 1.00 36.57 123 GLU A O 1
ATOM 792 N N . THR A 1 124 ? -40.580 3.187 21.046 1.00 34.61 124 THR A N 1
ATOM 793 C CA . THR A 1 124 ? -39.600 3.703 21.989 1.00 41.78 124 THR A CA 1
ATOM 794 C C . THR A 1 124 ? -38.967 4.999 21.518 1.00 41.86 124 THR A C 1
ATOM 795 O O . THR A 1 124 ? -38.007 5.466 22.133 1.00 45.17 124 THR A O 1
ATOM 799 N N . GLY A 1 125 ? -39.477 5.588 20.441 1.00 44.47 125 GLY A N 1
ATOM 800 C CA . GLY A 1 125 ? -38.838 6.751 19.877 1.00 44.92 125 GLY A CA 1
ATOM 801 C C . GLY A 1 125 ? -37.523 6.472 19.194 1.00 51.07 125 GLY A C 1
ATOM 802 O O . GLY A 1 125 ? -36.762 7.410 18.952 1.00 55.83 125 GLY A O 1
ATOM 803 N N . GLY A 1 126 ? -37.223 5.215 18.887 1.00 51.63 126 GLY A N 1
ATOM 804 C CA . GLY A 1 126 ? -36.016 4.885 18.165 1.00 48.42 126 GLY A CA 1
ATOM 805 C C . GLY A 1 126 ? -36.062 5.412 16.742 1.00 50.19 126 GLY A C 1
ATOM 806 O O . GLY A 1 126 ? -37.020 6.043 16.292 1.00 49.21 126 GLY A O 1
ATOM 807 N N . THR A 1 127 ? -34.988 5.150 16.017 1.00 56.76 127 THR A N 1
ATOM 808 C CA . THR A 1 127 ? -34.891 5.613 14.642 1.00 65.28 127 THR A CA 1
ATOM 809 C C . THR A 1 127 ? -35.446 4.548 13.701 1.00 56.55 127 THR A C 1
ATOM 810 O O . THR A 1 127 ? -35.019 3.385 13.738 1.00 42.14 127 THR A O 1
ATOM 814 N N . ALA A 1 128 ? -36.421 4.950 12.887 1.00 59.17 128 ALA A N 1
ATOM 815 C CA . ALA A 1 128 ? -37.066 4.057 11.931 1.00 66.40 128 ALA A CA 1
ATOM 816 C C . ALA A 1 128 ? -36.033 3.477 10.971 1.00 70.25 128 ALA A C 1
ATOM 817 O O . ALA A 1 128 ? -35.364 4.243 10.264 1.00 66.94 128 ALA A O 1
ATOM 819 N N . PRO A 1 129 ? -35.884 2.145 10.898 1.00 72.16 129 PRO A N 1
ATOM 820 C CA . PRO A 1 129 ? -34.778 1.551 10.127 1.00 74.27 129 PRO A CA 1
ATOM 821 C C . PRO A 1 129 ? -35.309 1.838 8.730 1.00 77.14 129 PRO A C 1
ATOM 822 O O . PRO A 1 129 ? -36.344 2.495 8.578 1.00 87.78 129 PRO A O 1
ATOM 826 N N . ASP A 1 130 ? -34.594 1.397 7.704 1.00 66.28 130 ASP A N 1
ATOM 827 C CA . ASP A 1 130 ? -35.049 1.536 6.320 1.00 53.33 130 ASP A CA 1
ATOM 828 C C . ASP A 1 130 ? -36.380 1.053 5.768 1.00 40.05 130 ASP A C 1
ATOM 829 O O . ASP A 1 130 ? -36.590 -0.167 5.656 1.00 39.53 130 ASP A O 1
ATOM 834 N N . PRO A 1 131 ? -37.295 1.956 5.423 1.00 44.45 131 PRO A N 1
ATOM 835 C CA . PRO A 1 131 ? -38.596 1.511 4.896 1.00 47.65 131 PRO A CA 1
ATOM 836 C C . PRO A 1 131 ? -38.474 0.479 3.792 1.00 46.89 131 PRO A C 1
ATOM 837 O O . PRO A 1 131 ? -39.240 -0.491 3.760 1.00 51.17 131 PRO A O 1
ATOM 841 N N . ARG A 1 132 ? -37.521 0.668 2.879 1.00 48.39 132 ARG A N 1
ATOM 842 C CA . ARG A 1 132 ? -37.351 -0.267 1.774 1.00 42.37 132 ARG A CA 1
ATOM 843 C C . ARG A 1 132 ? -37.265 -1.704 2.259 1.00 39.82 132 ARG A C 1
ATOM 844 O O . ARG A 1 132 ? -37.744 -2.617 1.580 1.00 34.83 132 ARG A O 1
ATOM 852 N N . ILE A 1 133 ? -36.695 -1.918 3.447 1.00 33.19 133 ILE A N 1
ATOM 853 C CA . ILE A 1 133 ? -36.373 -3.269 3.902 1.00 43.08 133 ILE A CA 1
ATOM 854 C C . ILE A 1 133 ? -37.620 -4.133 4.023 1.00 41.22 133 ILE A C 1
ATOM 855 O O . ILE A 1 133 ? -37.574 -5.340 3.764 1.00 39.60 133 ILE A O 1
ATOM 860 N N . LEU A 1 134 ? -38.741 -3.550 4.449 1.00 37.65 134 LEU A N 1
ATOM 861 C CA . LEU A 1 134 ? -39.974 -4.309 4.613 1.00 34.76 134 LEU A CA 1
ATOM 862 C C . LEU A 1 134 ? -40.867 -4.291 3.378 1.00 39.04 134 LEU A C 1
ATOM 863 O O . LEU A 1 134 ? -41.896 -4.970 3.368 1.00 36.34 134 LEU A O 1
ATOM 868 N N . LYS A 1 135 ? -40.499 -3.538 2.345 1.00 36.84 135 LYS A N 1
ATOM 869 C CA . LYS A 1 135 ? -41.253 -3.510 1.097 1.00 39.61 135 LYS A CA 1
ATOM 870 C C . LYS A 1 135 ? -41.373 -4.908 0.496 1.00 35.97 135 LYS A C 1
ATOM 871 O O . LYS A 1 135 ? -40.396 -5.654 0.421 1.00 39.49 135 LYS A O 1
ATOM 877 N N . ASP A 1 136 ? -42.579 -5.268 0.065 1.00 36.28 136 ASP A N 1
ATOM 878 C CA . ASP A 1 136 ? -42.752 -6.521 -0.660 1.00 37.38 136 ASP A CA 1
ATOM 879 C C . ASP A 1 136 ? -41.937 -6.498 -1.949 1.00 32.11 136 ASP A C 1
ATOM 880 O O . ASP A 1 136 ? -41.670 -5.439 -2.516 1.00 40.15 136 ASP A O 1
ATOM 885 N N . LYS A 1 137 ? -41.537 -7.682 -2.414 1.00 27.23 137 LYS A N 1
ATOM 886 C CA . LYS A 1 137 ? -40.666 -7.788 -3.583 1.00 31.65 137 LYS A CA 1
ATOM 887 C C . LYS A 1 137 ? -40.857 -9.151 -4.237 1.00 30.33 137 LYS A C 1
ATOM 888 O O . LYS A 1 137 ? -41.155 -10.141 -3.559 1.00 28.31 137 LYS A O 1
ATOM 894 N N . VAL A 1 138 ? -40.681 -9.194 -5.566 1.00 25.33 138 VAL A N 1
ATOM 895 C CA . VAL A 1 138 ? -40.718 -10.445 -6.324 1.00 25.15 138 VAL A CA 1
ATOM 896 C C . VAL A 1 138 ? -39.322 -10.755 -6.842 1.00 25.84 138 VAL A C 1
ATOM 897 O O . VAL A 1 138 ? -38.531 -9.849 -7.129 1.00 24.37 138 VAL A O 1
ATOM 901 N N . ILE A 1 139 ? -39.027 -12.050 -6.971 1.00 23.83 139 ILE A N 1
ATOM 902 C CA . ILE A 1 139 ? -37.714 -12.526 -7.387 1.00 23.45 139 ILE A CA 1
ATOM 903 C C . ILE A 1 139 ? -37.893 -13.829 -8.153 1.00 24.21 139 ILE A C 1
ATOM 904 O O . ILE A 1 139 ? -38.762 -14.643 -7.830 1.00 25.56 139 ILE A O 1
ATOM 909 N N . SER A 1 140 ? -37.067 -14.017 -9.176 1.00 23.98 140 SER A N 1
ATOM 910 C CA . SER A 1 140 ? -37.011 -15.260 -9.923 1.00 22.70 140 SER A CA 1
ATOM 911 C C . SER A 1 140 ? -35.562 -15.696 -10.056 1.00 25.40 140 SER A C 1
ATOM 912 O O . SER A 1 140 ? -34.641 -14.870 -10.069 1.00 21.48 140 SER A O 1
ATOM 915 N N . PHE A 1 141 ? -35.371 -17.007 -10.156 1.00 21.70 141 PHE A N 1
ATOM 916 C CA . PHE A 1 141 ? -34.049 -17.603 -10.199 1.00 21.00 141 PHE A CA 1
ATOM 917 C C . PHE A 1 141 ? -33.912 -18.491 -11.421 1.00 21.17 141 PHE A C 1
ATOM 918 O O . PHE A 1 141 ? -34.870 -19.129 -11.859 1.00 21.78 141 PHE A O 1
ATOM 934 N N . SER A 1 143 ? -30.985 -21.459 -12.503 1.00 21.44 143 SER A N 1
ATOM 935 C CA . SER A 1 143 ? -29.757 -22.175 -12.198 1.00 19.62 143 SER A CA 1
ATOM 936 C C . SER A 1 143 ? -29.299 -22.867 -13.468 1.00 19.82 143 SER A C 1
ATOM 937 O O . SER A 1 143 ? -30.076 -23.598 -14.087 1.00 23.05 143 SER A O 1
ATOM 940 N N . VAL A 1 144 ? -28.054 -22.616 -13.865 1.00 19.46 144 VAL A N 1
ATOM 941 C CA . VAL A 1 144 ? -27.510 -23.086 -15.136 1.00 19.67 144 VAL A CA 1
ATOM 942 C C . VAL A 1 144 ? -26.304 -23.963 -14.850 1.00 20.03 144 VAL A C 1
ATOM 943 O O . VAL A 1 144 ? -25.316 -23.497 -14.273 1.00 18.83 144 VAL A O 1
ATOM 947 N N . GLY A 1 145 ? -26.367 -25.227 -15.277 1.00 19.62 145 GLY A N 1
ATOM 948 C CA . GLY A 1 145 ? -25.317 -26.184 -15.009 1.00 19.39 145 GLY A CA 1
ATOM 949 C C . GLY A 1 145 ? -24.736 -26.763 -16.288 1.00 21.28 145 GLY A C 1
ATOM 950 O O . GLY A 1 145 ? -25.312 -26.648 -17.371 1.00 26.42 145 GLY A O 1
ATOM 951 N N . GLY A 1 146 ? -23.581 -27.405 -16.143 1.00 21.91 146 GLY A N 1
ATOM 952 C CA . GLY A 1 146 ? -22.992 -28.121 -17.259 1.00 20.91 146 GLY A CA 1
ATOM 953 C C . GLY A 1 146 ? -23.550 -29.513 -17.489 1.00 20.66 146 GLY A C 1
ATOM 954 O O . GLY A 1 146 ? -23.496 -30.025 -18.608 1.00 28.67 146 GLY A O 1
ATOM 955 N N . SER A 1 147 ? -24.098 -30.141 -16.446 1.00 23.82 147 SER A N 1
ATOM 956 C CA . SER A 1 147 ? -24.531 -31.539 -16.534 1.00 22.03 147 SER A CA 1
ATOM 957 C C . SER A 1 147 ? -25.938 -31.732 -15.984 1.00 21.34 147 SER A C 1
ATOM 958 O O . SER A 1 147 ? -26.739 -30.799 -15.997 1.00 23.41 147 SER A O 1
ATOM 961 N N . ASP A 1 148 ? -26.258 -32.938 -15.509 1.00 21.75 148 ASP A N 1
ATOM 962 C CA . ASP A 1 148 ? -27.512 -33.177 -14.807 1.00 22.11 148 ASP A CA 1
ATOM 963 C C . ASP A 1 148 ? -27.323 -33.288 -13.293 1.00 27.37 148 ASP A C 1
ATOM 964 O O . ASP A 1 148 ? -28.227 -33.737 -12.587 1.00 30.34 148 ASP A O 1
ATOM 969 N N . TRP A 1 149 ? -26.169 -32.883 -12.782 1.00 22.69 149 TRP A N 1
ATOM 970 C CA . TRP A 1 149 ? -25.933 -32.821 -11.340 1.00 21.24 149 TRP A CA 1
ATOM 971 C C . TRP A 1 149 ? -26.521 -31.509 -10.839 1.00 20.32 149 TRP A C 1
ATOM 972 O O . TRP A 1 149 ? -25.822 -30.506 -10.678 1.00 23.09 149 TRP A O 1
ATOM 983 N N . VAL A 1 150 ? -27.830 -31.519 -10.588 1.00 20.61 150 VAL A N 1
ATOM 984 C CA . VAL A 1 150 ? -28.571 -30.272 -10.406 1.00 20.43 150 VAL A CA 1
ATOM 985 C C . VAL A 1 150 ? -29.664 -30.359 -9.333 1.00 25.16 150 VAL A C 1
ATOM 986 O O . VAL A 1 150 ? -30.620 -29.579 -9.345 1.00 20.89 150 VAL A O 1
ATOM 990 N N . THR A 1 151 ? -29.526 -31.274 -8.383 1.00 20.84 151 THR A N 1
ATOM 991 C CA . THR A 1 151 ? -30.649 -31.638 -7.521 1.00 22.62 151 THR A CA 1
ATOM 992 C C . THR A 1 151 ? -30.801 -30.766 -6.278 1.00 24.17 151 THR A C 1
ATOM 993 O O . THR A 1 151 ? -31.738 -30.987 -5.503 1.00 24.75 151 THR A O 1
ATOM 997 N N . ARG A 1 152 ? -29.922 -29.792 -6.050 1.00 22.02 152 ARG A N 1
ATOM 998 C CA . ARG A 1 152 ? -30.006 -28.979 -4.848 1.00 19.89 152 ARG A CA 1
ATOM 999 C C . ARG A 1 152 ? -30.102 -27.485 -5.117 1.00 27.49 152 ARG A C 1
ATOM 1000 O O . ARG A 1 152 ? -30.299 -26.712 -4.167 1.00 20.87 152 ARG A O 1
ATOM 1008 N N . THR A 1 153 ? -29.984 -27.051 -6.374 1.00 20.21 153 THR A N 1
ATOM 1009 C CA . THR A 1 153 ? -29.795 -25.628 -6.623 1.00 19.13 153 THR A CA 1
ATOM 1010 C C . THR A 1 153 ? -31.090 -24.851 -6.439 1.00 19.52 153 THR A C 1
ATOM 1011 O O . THR A 1 153 ? -31.070 -23.724 -5.940 1.00 24.82 153 THR A O 1
ATOM 1015 N N . GLN A 1 154 ? -32.226 -25.443 -6.798 1.00 20.20 154 GLN A N 1
ATOM 1016 C CA . GLN A 1 154 ? -33.502 -24.751 -6.644 1.00 20.68 154 GLN A CA 1
ATOM 1017 C C . GLN A 1 154 ? -33.858 -24.540 -5.179 1.00 21.15 154 GLN A C 1
ATOM 1018 O O . GLN A 1 154 ? -34.498 -23.540 -4.829 1.00 27.87 154 GLN A O 1
ATOM 1024 N N . CYS A 1 155 ? -33.489 -25.480 -4.319 1.00 20.59 155 CYS A N 1
ATOM 1025 C CA . CYS A 1 155 ? -33.676 -25.280 -2.890 1.00 20.57 155 CYS A CA 1
ATOM 1026 C C . CYS A 1 155 ? -32.721 -24.211 -2.367 1.00 22.14 155 CYS A C 1
ATOM 1027 O O . CYS A 1 155 ? -33.131 -23.349 -1.576 1.00 26.29 155 CYS A O 1
ATOM 1030 N N . ASP A 1 156 ? -31.456 -24.212 -2.824 1.00 20.93 156 ASP A N 1
ATOM 1031 C CA . ASP A 1 156 ? -30.556 -23.115 -2.463 1.00 20.74 156 ASP A CA 1
ATOM 1032 C C . ASP A 1 156 ? -31.164 -21.785 -2.864 1.00 20.44 156 ASP A C 1
ATOM 1033 O O . ASP A 1 156 ? -31.141 -20.816 -2.092 1.00 20.47 156 ASP A O 1
ATOM 1038 N N . ALA A 1 157 ? -31.694 -21.709 -4.086 1.00 19.16 157 ALA A N 1
ATOM 1039 C CA . ALA A 1 157 ? -32.262 -20.448 -4.541 1.00 23.65 157 ALA A CA 1
ATOM 1040 C C . ALA A 1 157 ? -33.398 -20.020 -3.623 1.00 20.75 157 ALA A C 1
ATOM 1041 O O . ALA A 1 157 ? -33.449 -18.876 -3.159 1.00 23.96 157 ALA A O 1
ATOM 1043 N N . GLY A 1 158 ? -34.311 -20.940 -3.339 1.00 25.26 158 GLY A N 1
ATOM 1044 C CA . GLY A 1 158 ? -35.401 -20.623 -2.442 1.00 20.82 158 GLY A CA 1
ATOM 1045 C C . GLY A 1 158 ? -34.928 -20.143 -1.083 1.00 20.49 158 GLY A C 1
ATOM 1046 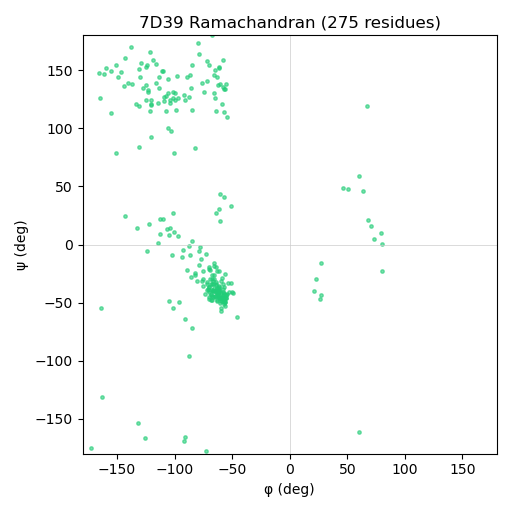O O . GLY A 1 158 ? -35.573 -19.303 -0.463 1.00 27.21 158 GLY A O 1
ATOM 1055 N N . LEU A 1 160 ? -32.489 -18.141 -0.359 1.00 26.15 160 LEU A N 1
ATOM 1056 C CA . LEU A 1 160 ? -32.211 -16.709 -0.391 1.00 19.21 160 LEU A CA 1
ATOM 1057 C C . LEU A 1 160 ? -33.497 -15.898 -0.247 1.00 24.74 160 LEU A C 1
ATOM 1058 O O . LEU A 1 160 ? -33.543 -14.920 0.509 1.00 25.76 160 LEU A O 1
ATOM 1063 N N . ALA A 1 161 ? -34.556 -16.302 -0.954 1.00 22.17 161 ALA A N 1
ATOM 1064 C CA . ALA A 1 161 ? -35.839 -15.605 -0.874 1.00 23.98 161 ALA A CA 1
ATOM 1065 C C . ALA A 1 161 ? -36.512 -15.804 0.477 1.00 25.26 161 ALA A C 1
ATOM 1066 O O . ALA A 1 161 ? -37.256 -14.926 0.932 1.00 22.29 161 ALA A O 1
ATOM 1068 N N . LEU A 1 162 ? -36.260 -16.946 1.121 1.00 23.40 162 LEU A N 1
ATOM 1069 C CA . LEU A 1 162 ? -36.977 -17.308 2.340 1.00 26.88 162 LEU A CA 1
ATOM 1070 C C . LEU A 1 162 ? -36.736 -16.308 3.459 1.00 25.82 162 LEU A C 1
ATOM 1071 O O . LEU A 1 162 ? -37.645 -16.013 4.242 1.00 25.52 162 LEU A O 1
ATOM 1076 N N . THR A 1 163 ? -35.510 -15.806 3.585 1.00 20.99 163 THR A N 1
ATOM 1077 C CA . THR A 1 163 ? -35.196 -14.936 4.712 1.00 23.04 163 THR A CA 1
ATOM 1078 C C . THR A 1 163 ? -36.077 -13.693 4.721 1.00 22.53 163 THR A C 1
ATOM 1079 O O . THR A 1 163 ? -36.777 -13.460 5.713 1.00 29.71 163 THR A O 1
ATOM 1083 N N . PRO A 1 164 ? -36.107 -12.871 3.661 1.00 22.06 164 PRO A N 1
ATOM 1084 C CA . PRO A 1 164 ? -37.027 -11.724 3.628 1.00 22.33 164 PRO A CA 1
ATOM 1085 C C . PRO A 1 164 ? -38.428 -12.056 3.144 1.00 23.11 164 PRO A C 1
ATOM 1086 O O . PRO A 1 164 ? -39.248 -11.141 3.018 1.00 28.54 164 PRO A O 1
ATOM 1098 N N . TRP A 1 166 ? -39.439 -12.771 0.203 1.00 23.44 166 TRP A N 1
ATOM 1099 C CA . TRP A 1 166 ? -39.757 -12.293 -1.133 1.00 24.11 166 TRP A CA 1
ATOM 1100 C C . TRP A 1 166 ? -40.550 -13.345 -1.896 1.00 27.63 166 TRP A C 1
ATOM 1101 O O . TRP A 1 166 ? -40.361 -14.552 -1.716 1.00 26.91 166 TRP A O 1
ATOM 1112 N N . LYS A 1 167 ? -41.438 -12.886 -2.771 1.00 24.86 167 LYS A N 1
ATOM 1113 C CA . LYS A 1 167 ? -42.317 -13.805 -3.485 1.00 25.44 167 LYS A CA 1
ATOM 1114 C C . LYS A 1 167 ? -41.604 -14.337 -4.728 1.00 24.98 167 LYS A C 1
ATOM 1115 O O . LYS A 1 167 ? -41.289 -13.579 -5.649 1.00 28.09 167 LYS A O 1
ATOM 1121 N N . VAL A 1 168 ? -41.352 -15.644 -4.752 1.00 26.65 168 VAL A N 1
ATOM 1122 C CA . VAL A 1 168 ? -40.695 -16.285 -5.885 1.00 29.32 168 VAL A CA 1
ATOM 1123 C C . VAL A 1 168 ? -41.673 -16.405 -7.046 1.00 27.62 168 VAL A C 1
ATOM 1124 O O . VAL A 1 168 ? -42.795 -16.887 -6.883 1.00 26.03 168 VAL A O 1
ATOM 1128 N N . ILE A 1 169 ? -41.246 -15.995 -8.239 1.00 27.42 169 ILE A N 1
ATOM 1129 C CA . ILE A 1 169 ? -42.131 -16.149 -9.387 1.00 25.97 169 ILE A CA 1
ATOM 1130 C C . ILE A 1 169 ? -41.726 -17.365 -10.215 1.00 33.22 169 ILE A C 1
ATOM 1131 O O . ILE A 1 169 ? -42.545 -18.263 -10.459 1.00 31.89 169 ILE A O 1
ATOM 1136 N N . ASP A 1 170 ? -40.468 -17.414 -10.635 1.00 28.27 170 ASP A N 1
ATOM 1137 C CA . ASP A 1 170 ? -39.916 -18.587 -11.290 1.00 24.76 170 ASP A CA 1
ATOM 1138 C C . ASP A 1 170 ? -38.675 -19.064 -10.546 1.00 27.74 170 ASP A C 1
ATOM 1139 O O . ASP A 1 170 ? -38.011 -18.286 -9.863 1.00 29.90 170 ASP A O 1
ATOM 1144 N N . ASN A 1 171 ? -38.371 -20.368 -10.676 1.00 23.66 171 ASN A N 1
ATOM 1145 C CA . ASN A 1 171 ? -37.209 -20.970 -10.028 1.00 24.43 171 ASN A CA 1
ATOM 1146 C C . ASN A 1 171 ? -36.772 -22.147 -10.911 1.00 22.87 171 ASN A C 1
ATOM 1147 O O . ASN A 1 171 ? -37.041 -23.317 -10.650 1.00 26.15 171 ASN A O 1
ATOM 1152 N N . GLU A 1 172 ? -36.067 -21.824 -11.990 1.00 22.65 172 GLU A N 1
ATOM 1153 C CA . GLU A 1 172 ? -35.870 -22.730 -13.115 1.00 26.81 172 GLU A CA 1
ATOM 1154 C C . GLU A 1 172 ? -34.449 -23.289 -13.120 1.00 22.19 172 GLU A C 1
ATOM 1155 O O . GLU A 1 172 ? -33.493 -22.580 -12.800 1.00 24.13 172 GLU A O 1
ATOM 1161 N N . VAL A 1 173 ? -34.320 -24.563 -13.497 1.00 24.09 173 VAL A N 1
ATOM 1162 C CA . VAL A 1 173 ? -33.039 -25.254 -13.579 1.00 23.73 173 VAL A CA 1
ATOM 1163 C C . VAL A 1 173 ? -32.756 -25.589 -15.033 1.00 22.97 173 VAL A C 1
ATOM 1164 O O . VAL A 1 173 ? -33.635 -26.110 -15.731 1.00 23.00 173 VAL A O 1
ATOM 1168 N N . PHE A 1 174 ? -31.520 -25.335 -15.481 1.00 21.69 174 PHE A N 1
ATOM 1169 C CA . PHE A 1 174 ? -31.101 -25.637 -16.856 1.00 21.99 174 PHE A CA 1
ATOM 1170 C C . PHE A 1 174 ? -29.929 -26.610 -16.845 1.00 25.80 174 PHE A C 1
ATOM 1171 O O . PHE A 1 174 ? -28.764 -26.192 -16.780 1.00 21.08 174 PHE A O 1
ATOM 1179 N N . PRO A 1 175 ? -30.180 -27.913 -16.927 1.00 24.29 175 PRO A N 1
ATOM 1180 C CA . PRO A 1 175 ? -29.079 -28.874 -17.013 1.00 21.92 175 PRO A CA 1
ATOM 1181 C C . PRO A 1 175 ? -28.516 -28.938 -18.425 1.00 23.00 175 PRO A C 1
ATOM 1182 O O . PRO A 1 175 ? -29.117 -28.455 -19.388 1.00 24.54 175 PRO A O 1
ATOM 1186 N N . TRP A 1 176 ? -27.313 -29.512 -18.522 1.00 26.63 176 TRP A N 1
ATOM 1187 C CA . TRP A 1 176 ? -26.612 -29.697 -19.800 1.00 26.41 176 TRP A CA 1
ATOM 1188 C C . TRP A 1 176 ? -26.556 -28.399 -20.590 1.00 22.15 176 TRP A C 1
ATOM 1189 O O . TRP A 1 176 ? -26.854 -28.368 -21.788 1.00 24.38 176 TRP A O 1
ATOM 1200 N N . ALA A 1 177 ? -26.171 -27.315 -19.911 1.00 21.51 177 ALA A N 1
ATOM 1201 C CA . ALA A 1 177 ? -26.390 -25.967 -20.425 1.00 21.52 177 ALA A CA 1
ATOM 1202 C C . ALA A 1 177 ? -25.101 -25.227 -20.789 1.00 27.74 177 ALA A C 1
ATOM 1203 O O . ALA A 1 177 ? -25.105 -23.996 -20.857 1.00 31.48 177 ALA A O 1
ATOM 1205 N N . LEU A 1 178 ? -24.004 -25.944 -21.044 1.00 21.11 178 LEU A N 1
ATOM 1206 C CA . LEU A 1 178 ? -22.776 -25.275 -21.456 1.00 21.88 178 LEU A CA 1
ATOM 1207 C C . LEU A 1 178 ? -22.967 -24.558 -22.783 1.00 26.83 178 LEU A C 1
ATOM 1208 O O . LEU A 1 178 ? -22.406 -23.477 -22.996 1.00 23.69 178 LEU A O 1
ATOM 1213 N N . SER A 1 179 ? -23.740 -25.152 -23.698 1.00 22.10 179 SER A N 1
ATOM 1214 C CA . SER A 1 179 ? -24.001 -24.551 -25.002 1.00 22.71 179 SER A CA 1
ATOM 1215 C C . SER A 1 179 ? -25.370 -23.884 -25.073 1.00 28.21 179 SER A C 1
ATOM 1216 O O . SER A 1 179 ? -25.925 -23.737 -26.165 1.00 25.54 179 SER A O 1
ATOM 1219 N N . ILE A 1 180 ? -25.904 -23.427 -23.933 1.00 22.58 180 ILE A N 1
ATOM 1220 C CA . ILE A 1 180 ? -27.290 -22.986 -23.904 1.00 25.33 180 ILE A CA 1
ATOM 1221 C C . ILE A 1 180 ? -27.528 -21.750 -24.753 1.00 27.64 180 ILE A C 1
ATOM 1222 O O . ILE A 1 180 ? -28.654 -21.537 -25.215 1.00 27.61 180 ILE A O 1
ATOM 1227 N N . LEU A 1 181 ? -26.510 -20.920 -24.977 1.00 24.50 181 LEU A N 1
ATOM 1228 C CA . LEU A 1 181 ? -26.762 -19.700 -25.740 1.00 27.14 181 LEU A CA 1
ATOM 1229 C C . LEU A 1 181 ? -26.977 -19.948 -27.237 1.00 30.14 181 LEU A C 1
ATOM 1230 O O . LEU A 1 181 ? -27.364 -19.013 -27.950 1.00 32.57 181 LEU A O 1
ATOM 1235 N N . VAL A 1 182 ? -26.770 -21.163 -27.737 1.00 26.93 182 VAL A N 1
ATOM 1236 C CA . VAL A 1 182 ? -27.221 -21.499 -29.084 1.00 30.03 182 VAL A CA 1
ATOM 1237 C C . VAL A 1 182 ? -28.432 -22.419 -29.061 1.00 30.06 182 VAL A C 1
ATOM 1238 O O . VAL A 1 182 ? -28.791 -22.989 -30.096 1.00 30.96 182 VAL A O 1
ATOM 1242 N N . GLU A 1 183 ? -29.075 -22.577 -27.909 1.00 27.34 183 GLU A N 1
ATOM 1243 C CA . GLU A 1 183 ? -30.282 -23.388 -27.789 1.00 30.94 183 GLU A CA 1
ATOM 1244 C C . GLU A 1 183 ? -31.474 -22.435 -27.709 1.00 29.19 183 GLU A C 1
ATOM 1245 O O . GLU A 1 183 ? -31.804 -21.933 -26.634 1.00 34.69 183 GLU A O 1
ATOM 1251 N N . ASP A 1 184 ? -32.137 -22.220 -28.850 1.00 29.05 184 ASP A N 1
ATOM 1252 C CA . ASP A 1 184 ? -33.127 -21.149 -28.971 1.00 28.19 184 ASP A CA 1
ATOM 1253 C C . ASP A 1 184 ? -34.321 -21.326 -28.033 1.00 29.32 184 ASP A C 1
ATOM 1254 O O . ASP A 1 184 ? -34.818 -20.345 -27.477 1.00 30.80 184 ASP A O 1
ATOM 1259 N N . GLU A 1 185 ? -34.858 -22.545 -27.911 1.00 32.09 185 GLU A N 1
ATOM 1260 C CA . GLU A 1 185 ? -36.028 -22.729 -27.048 1.00 28.73 185 GLU A CA 1
ATOM 1261 C C . GLU A 1 185 ? -35.692 -22.478 -25.582 1.00 27.71 185 GLU A C 1
ATOM 1262 O O . GLU A 1 185 ? -36.558 -22.057 -24.805 1.00 34.09 185 GLU A O 1
ATOM 1268 N N . ARG A 1 186 ? -34.456 -22.735 -25.179 1.00 27.13 186 ARG A N 1
ATOM 1269 C CA . ARG A 1 186 ? -34.107 -22.498 -23.787 1.00 28.54 186 ARG A CA 1
ATOM 1270 C C . ARG A 1 186 ? -33.812 -21.030 -23.530 1.00 27.74 186 ARG A C 1
ATOM 1271 O O . ARG A 1 186 ? -34.077 -20.531 -22.431 1.00 31.34 186 ARG A O 1
ATOM 1279 N N . VAL A 1 187 ? -33.284 -20.325 -24.529 1.00 25.66 187 VAL A N 1
ATOM 1280 C CA . VAL A 1 187 ? -33.117 -18.882 -24.406 1.00 31.87 187 VAL A CA 1
ATOM 1281 C C . VAL A 1 187 ? -34.481 -18.208 -24.356 1.00 27.20 187 VAL A C 1
ATOM 1282 O O . VAL A 1 187 ? -34.702 -17.276 -23.578 1.00 29.81 187 VAL A O 1
ATOM 1286 N N . ALA A 1 188 ? -35.424 -18.694 -25.171 1.00 27.14 188 ALA A N 1
ATOM 1287 C CA . ALA A 1 188 ? -36.788 -18.190 -25.132 1.00 27.94 188 ALA A CA 1
ATOM 1288 C C . ALA A 1 188 ? -37.399 -18.377 -23.754 1.00 27.62 188 ALA A C 1
ATOM 1289 O O . ALA A 1 188 ? -38.223 -17.560 -23.327 1.00 31.22 188 ALA A O 1
ATOM 1291 N N . ARG A 1 189 ? -36.967 -19.404 -23.019 1.00 27.20 189 ARG A N 1
ATOM 1292 C CA . ARG A 1 189 ? -37.483 -19.603 -21.665 1.00 29.12 189 ARG A CA 1
ATOM 1293 C C . ARG A 1 189 ? -36.950 -18.546 -20.702 1.00 25.93 189 ARG A C 1
ATOM 1294 O O . ARG A 1 189 ? -37.686 -18.063 -19.835 1.00 29.39 189 ARG A O 1
ATOM 1302 N N . ALA A 1 190 ? -35.675 -18.173 -20.829 1.00 25.23 190 ALA A N 1
ATOM 1303 C CA . ALA A 1 190 ? -35.176 -17.034 -20.064 1.00 29.25 190 ALA A CA 1
ATOM 1304 C C . ALA A 1 190 ? -35.957 -15.773 -20.401 1.00 28.28 190 ALA A C 1
ATOM 1305 O O . ALA A 1 190 ? -36.300 -14.989 -19.510 1.00 33.27 190 ALA A O 1
ATOM 1307 N N . HIS A 1 191 ? -36.248 -15.565 -21.687 1.00 26.09 191 HIS A N 1
ATOM 1308 C CA . HIS A 1 191 ? -37.038 -14.414 -22.096 1.00 26.88 191 HIS A CA 1
ATOM 1309 C C . HIS A 1 191 ? -38.408 -14.400 -21.409 1.00 29.92 191 HIS A C 1
ATOM 1310 O O . HIS A 1 191 ? -38.849 -13.366 -20.897 1.00 30.51 191 HIS A O 1
ATOM 1317 N N . GLN A 1 192 ? -39.115 -15.533 -21.419 1.00 27.77 192 GLN A N 1
ATOM 1318 C CA . GLN A 1 192 ? -40.418 -15.589 -20.758 1.00 30.51 192 GLN A CA 1
ATOM 1319 C C . GLN A 1 192 ? -40.298 -15.333 -19.258 1.00 33.17 192 GLN A C 1
ATOM 1320 O O . GLN A 1 192 ? -41.130 -14.627 -18.669 1.00 31.47 192 GLN A O 1
ATOM 1326 N N . ILE A 1 193 ? -39.272 -15.900 -18.621 1.00 29.40 193 ILE A N 1
ATOM 1327 C CA . ILE A 1 193 ? -39.054 -15.649 -17.198 1.00 26.01 193 ILE A CA 1
ATOM 1328 C C . ILE A 1 193 ? -38.917 -14.151 -16.939 1.00 31.35 193 ILE A C 1
ATOM 1329 O O . ILE A 1 193 ? -39.414 -13.623 -15.934 1.00 26.02 193 ILE A O 1
ATOM 1334 N N . GLY A 1 194 ? -38.279 -13.435 -17.863 1.00 27.46 194 GLY A N 1
ATOM 1335 C CA . GLY A 1 194 ? -38.165 -11.991 -17.714 1.00 26.12 194 GLY A CA 1
ATOM 1336 C C . GLY A 1 194 ? -39.489 -11.272 -17.899 1.00 31.89 194 GLY A C 1
ATOM 1337 O O . GLY A 1 194 ? -39.764 -10.270 -17.228 1.00 33.48 194 GLY A O 1
ATOM 1338 N N . ARG A 1 195 ? -40.322 -11.756 -18.828 1.00 29.37 195 ARG A N 1
ATOM 1339 C CA . ARG A 1 195 ? -41.691 -11.249 -18.915 1.00 30.90 195 ARG A CA 1
ATOM 1340 C C . ARG A 1 195 ? -42.432 -11.473 -17.596 1.00 29.09 195 ARG A C 1
ATOM 1341 O O . ARG A 1 195 ? -43.114 -10.577 -17.090 1.00 34.86 195 ARG A O 1
ATOM 1349 N N . ASN A 1 196 ? -42.299 -12.669 -17.026 1.00 28.58 196 ASN A N 1
ATOM 1350 C CA . ASN A 1 196 ? -42.980 -12.989 -15.777 1.00 28.62 196 ASN A CA 1
ATOM 1351 C C . ASN A 1 196 ? -42.568 -12.052 -14.645 1.00 28.07 196 ASN A C 1
ATOM 1352 O O . ASN A 1 196 ? -43.423 -11.430 -14.002 1.00 33.33 196 ASN A O 1
ATOM 1357 N N . ILE A 1 197 ? -41.265 -11.933 -14.372 1.00 27.55 197 ILE A N 1
ATOM 1358 C CA . ILE A 1 197 ? -40.865 -11.079 -13.256 1.00 29.52 197 ILE A CA 1
ATOM 1359 C C . ILE A 1 197 ? -41.382 -9.659 -13.464 1.00 29.89 197 ILE A C 1
ATOM 1360 O O . ILE A 1 197 ? -41.778 -8.981 -12.506 1.00 31.28 197 ILE A O 1
ATOM 1365 N N . ALA A 1 198 ? -41.436 -9.204 -14.715 1.00 34.11 198 ALA A N 1
ATOM 1366 C CA . ALA A 1 198 ? -41.898 -7.852 -14.998 1.00 32.20 198 ALA A CA 1
ATOM 1367 C C . ALA A 1 198 ? -43.386 -7.700 -14.706 1.00 32.06 198 ALA A C 1
ATOM 1368 O O . ALA A 1 198 ? -43.804 -6.735 -14.060 1.00 30.12 198 ALA A O 1
ATOM 1370 N N . GLU A 1 199 ? -44.208 -8.634 -15.186 1.00 35.88 199 GLU A N 1
ATOM 1371 C CA . GLU A 1 199 ? -45.636 -8.556 -14.891 1.00 31.33 199 GLU A CA 1
ATOM 1372 C C . GLU A 1 199 ? -45.869 -8.606 -13.390 1.00 37.80 199 GLU A C 1
ATOM 1373 O O . GLU A 1 199 ? -46.636 -7.807 -12.844 1.00 37.82 199 GLU A O 1
ATOM 1379 N N . ALA A 1 200 ? -45.199 -9.542 -12.707 1.00 37.65 200 ALA A N 1
ATOM 1380 C CA . ALA A 1 200 ? -45.378 -9.708 -11.270 1.00 30.62 200 ALA A CA 1
ATOM 1381 C C . ALA A 1 200 ? -45.111 -8.413 -10.529 1.00 31.53 200 ALA A C 1
ATOM 1382 O O . ALA A 1 200 ? -45.844 -8.058 -9.607 1.00 34.25 200 ALA A O 1
ATOM 1384 N N . ALA A 1 201 ? -44.047 -7.703 -10.906 1.00 35.52 201 ALA A N 1
ATOM 1385 C CA . ALA A 1 201 ? -43.668 -6.483 -10.210 1.00 30.17 201 ALA A CA 1
ATOM 1386 C C . ALA A 1 201 ? -44.647 -5.348 -10.461 1.00 38.63 201 ALA A C 1
ATOM 1387 O O . ALA A 1 201 ? -44.693 -4.400 -9.670 1.00 38.47 201 ALA A O 1
ATOM 1389 N N . LYS A 1 202 ? -45.423 -5.418 -11.544 1.00 36.14 202 LYS A N 1
ATOM 1390 C CA . LYS A 1 202 ? -46.487 -4.442 -11.752 1.00 45.15 202 LYS A CA 1
ATOM 1391 C C . LYS A 1 202 ? -47.455 -4.439 -10.577 1.00 52.11 202 LYS A C 1
ATOM 1392 O O . LYS A 1 202 ? -47.785 -3.382 -10.031 1.00 64.71 202 LYS A O 1
ATOM 1398 N N . ASP A 1 203 ? -47.925 -5.623 -10.177 1.00 50.30 203 ASP A N 1
ATOM 1399 C CA . ASP A 1 203 ? -48.874 -5.792 -9.075 1.00 47.17 203 ASP A CA 1
ATOM 1400 C C . ASP A 1 203 ? -48.318 -6.880 -8.155 1.00 42.29 203 ASP A C 1
ATOM 1401 O O . ASP A 1 203 ? -48.688 -8.049 -8.262 1.00 39.58 203 ASP A O 1
ATOM 1406 N N . ILE A 1 204 ? -47.421 -6.494 -7.246 1.00 44.09 204 ILE A N 1
ATOM 1407 C CA . ILE A 1 204 ? -46.790 -7.486 -6.380 1.00 41.82 204 ILE A CA 1
ATOM 1408 C C . ILE A 1 204 ? -47.830 -8.219 -5.546 1.00 44.02 204 ILE A C 1
ATOM 1409 O O . ILE A 1 204 ? -47.664 -9.402 -5.233 1.00 51.47 204 ILE A O 1
ATOM 1414 N N . GLU A 1 205 ? -48.922 -7.546 -5.187 1.00 49.11 205 GLU A N 1
ATOM 1415 C CA . GLU A 1 205 ? -49.924 -8.170 -4.331 1.00 56.05 205 GLU A CA 1
ATOM 1416 C C . GLU A 1 205 ? -50.587 -9.352 -5.024 1.00 57.12 205 GLU A C 1
ATOM 1417 O O . GLU A 1 205 ? -50.772 -10.413 -4.418 1.00 57.07 205 GLU A O 1
ATOM 1423 N N . HIS A 1 206 ? -50.951 -9.191 -6.291 1.00 55.32 206 HIS A N 1
ATOM 1424 C CA . HIS A 1 206 ? -51.628 -10.239 -7.039 1.00 54.96 206 HIS A CA 1
ATOM 1425 C C . HIS A 1 206 ? -50.676 -11.065 -7.896 1.00 55.03 206 HIS A C 1
ATOM 1426 O O . HIS A 1 206 ? -51.133 -11.908 -8.676 1.00 57.69 206 HIS A O 1
ATOM 1433 N N . ALA A 1 207 ? -49.366 -10.858 -7.758 1.00 51.39 207 ALA A N 1
ATOM 1434 C CA . ALA A 1 207 ? -48.407 -11.695 -8.464 1.00 43.04 207 ALA A CA 1
ATOM 1435 C C . ALA A 1 207 ? -48.537 -13.131 -7.984 1.00 42.56 207 ALA A C 1
ATOM 1436 O O . ALA A 1 207 ? -48.805 -13.389 -6.806 1.00 38.66 207 ALA A O 1
ATOM 1438 N N . GLN A 1 208 ? -48.356 -14.069 -8.906 1.00 40.46 208 GLN A N 1
ATOM 1439 C CA . GLN A 1 208 ? -48.544 -15.483 -8.628 1.00 42.76 208 GLN A CA 1
ATOM 1440 C C . GLN A 1 208 ? -47.340 -16.292 -9.091 1.00 38.67 208 GLN A C 1
ATOM 1441 O O . GLN A 1 208 ? -46.730 -15.992 -10.118 1.00 45.47 208 GLN A O 1
ATOM 1447 N N . TYR A 1 209 ? -47.022 -17.324 -8.317 1.00 38.88 209 TYR A N 1
ATOM 1448 C CA . TYR A 1 209 ? -45.964 -18.265 -8.648 1.00 36.37 209 TYR A CA 1
ATOM 1449 C C . TYR A 1 209 ? -46.229 -18.923 -9.997 1.00 41.72 209 TYR A C 1
ATOM 1450 O O . TYR A 1 209 ? -47.354 -19.326 -10.292 1.00 54.94 209 TYR A O 1
ATOM 1459 N N . GLN A 1 210 ? -45.189 -19.025 -10.820 1.00 40.20 210 GLN A N 1
ATOM 1460 C CA . GLN A 1 210 ? -45.300 -19.563 -12.166 1.00 34.26 210 GLN A CA 1
ATOM 1461 C C . GLN A 1 210 ? -44.538 -20.860 -12.348 1.00 29.90 210 GLN A C 1
ATOM 1462 O O . GLN A 1 210 ? -44.527 -21.406 -13.454 1.00 29.95 210 GLN A O 1
ATOM 1468 N N . GLY A 1 211 ? -43.901 -21.368 -11.301 1.00 31.26 211 GLY A N 1
ATOM 1469 C CA . GLY A 1 211 ? -42.907 -22.403 -11.446 1.00 32.80 211 GLY A CA 1
ATOM 1470 C C . GLY A 1 211 ? -43.481 -23.794 -11.333 1.00 30.97 211 GLY A C 1
ATOM 1471 O O . GLY A 1 211 ? -44.688 -24.015 -11.361 1.00 32.74 211 GLY A O 1
ATOM 1472 N N . ASP A 1 212 ? -42.574 -24.751 -11.242 1.00 36.89 212 ASP A N 1
ATOM 1473 C CA . ASP A 1 212 ? -42.934 -26.142 -11.045 1.00 31.75 212 ASP A CA 1
ATOM 1474 C C . ASP A 1 212 ? -43.690 -26.296 -9.733 1.00 31.35 212 ASP A C 1
ATOM 1475 O O . ASP A 1 212 ? -43.335 -25.684 -8.726 1.00 37.19 212 ASP A O 1
ATOM 1480 N N . ALA A 1 213 ? -44.747 -27.113 -9.743 1.00 32.81 213 ALA A N 1
ATOM 1481 C CA . ALA A 1 213 ? -45.565 -27.298 -8.546 1.00 32.67 213 ALA A CA 1
ATOM 1482 C C . ALA A 1 213 ? -44.848 -28.072 -7.451 1.00 37.43 213 ALA A C 1
ATOM 1483 O O . ALA A 1 213 ? -45.264 -28.003 -6.290 1.00 40.62 213 ALA A O 1
ATOM 1485 N N . GLY A 1 214 ? -43.796 -28.812 -7.786 1.00 36.71 214 GLY A N 1
ATOM 1486 C CA . GLY A 1 214 ? -43.029 -29.546 -6.793 1.00 31.89 214 GLY A CA 1
ATOM 1487 C C . GLY A 1 214 ? -43.857 -30.578 -6.035 1.00 31.42 214 GLY A C 1
ATOM 1488 O O . GLY A 1 214 ? -44.924 -31.015 -6.470 1.00 37.93 214 GLY A O 1
ATOM 1489 N N . VAL A 1 215 ? -43.323 -30.990 -4.884 1.00 29.50 215 VAL A N 1
ATOM 1490 C CA . VAL A 1 215 ? -43.954 -31.983 -4.020 1.00 34.16 215 VAL A CA 1
ATOM 1491 C C . VAL A 1 215 ? -44.575 -31.330 -2.789 1.00 37.28 215 VAL A C 1
ATOM 1492 O O . VAL A 1 215 ? -45.721 -31.610 -2.444 1.00 41.94 215 VAL A O 1
ATOM 1496 N N . CYS A 1 216 ? -43.819 -30.461 -2.099 1.00 38.49 216 CYS A N 1
ATOM 1497 C CA . CYS A 1 216 ? -44.346 -29.684 -0.979 1.00 33.80 216 CYS A CA 1
ATOM 1498 C C . CYS A 1 216 ? -45.420 -28.748 -1.518 1.00 31.43 216 CYS A C 1
ATOM 1499 O O . CYS A 1 216 ? -45.122 -27.857 -2.323 1.00 29.48 216 CYS A O 1
ATOM 1502 N N . PRO A 1 217 ? -46.675 -28.921 -1.116 1.00 31.30 217 PRO A N 1
ATOM 1503 C CA . PRO A 1 217 ? -47.729 -28.030 -1.621 1.00 32.01 217 PRO A CA 1
ATOM 1504 C C . PRO A 1 217 ? -47.561 -26.599 -1.157 1.00 35.00 217 PRO A C 1
ATOM 1505 O O . PRO A 1 217 ? -48.131 -25.682 -1.762 1.00 38.16 217 PRO A O 1
ATOM 1509 N N . HIS A 1 218 ? -46.786 -26.370 -0.126 1.00 34.71 218 HIS A N 1
ATOM 1510 C CA . HIS A 1 218 ? -46.596 -25.038 0.398 1.00 29.88 218 HIS A CA 1
ATOM 1511 C C . HIS A 1 218 ? -45.320 -24.383 -0.147 1.00 31.72 218 HIS A C 1
ATOM 1512 O O . HIS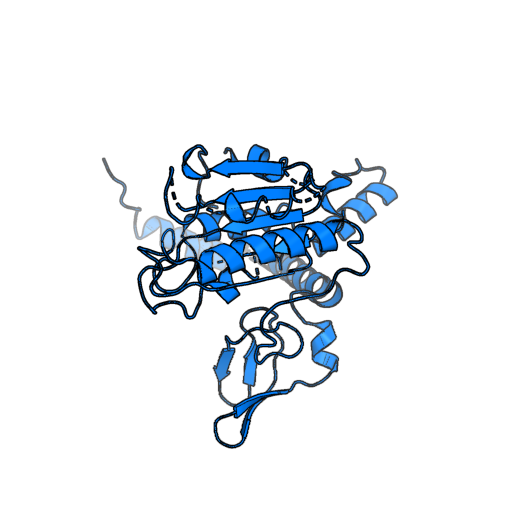 A 1 218 ? -45.385 -23.304 -0.640 1.00 35.36 218 HIS A O 1
ATOM 1519 N N . CYS A 1 219 ? -44.203 -25.110 -0.071 1.00 27.73 219 CYS A N 1
ATOM 1520 C CA . CYS A 1 219 ? -42.815 -24.726 -0.479 1.00 38.81 219 CYS A CA 1
ATOM 1521 C C . CYS A 1 219 ? -42.695 -24.730 -2.049 1.00 26.45 219 CYS A C 1
ATOM 1522 O O . CYS A 1 219 ? -42.152 -23.829 -2.625 1.00 25.76 219 CYS A O 1
ATOM 1525 N N . HIS A 1 220 ? -43.267 -25.739 -2.687 1.00 27.26 220 HIS A N 1
ATOM 1526 C CA . HIS A 1 220 ? -43.044 -26.250 -4.055 1.00 31.21 220 HIS A CA 1
ATOM 1527 C C . HIS A 1 220 ? -41.763 -27.002 -4.282 1.00 28.14 220 HIS A C 1
ATOM 1528 O O . HIS A 1 220 ? -41.485 -27.435 -5.351 1.00 26.37 220 HIS A O 1
ATOM 1535 N N . SER A 1 221 ? -41.042 -27.189 -3.213 1.00 25.87 221 SER A N 1
ATOM 1536 C CA . SER A 1 221 ? -39.813 -27.915 -3.149 1.00 25.13 221 SER A CA 1
ATOM 1537 C C . SER A 1 221 ? -39.947 -29.371 -3.529 1.00 25.77 221 SER A C 1
ATOM 1538 O O . SER A 1 221 ? -40.960 -29.955 -3.343 1.00 26.82 221 SER A O 1
ATOM 1541 N N . ARG A 1 222 ? -38.877 -29.934 -4.040 1.00 25.29 222 ARG A N 1
ATOM 1542 C CA . ARG A 1 222 ? -38.733 -31.352 -4.192 1.00 30.59 222 ARG A CA 1
ATOM 1543 C C . ARG A 1 222 ? -37.661 -31.997 -3.314 1.00 28.95 222 ARG A C 1
ATOM 1544 O O . ARG A 1 222 ? -37.365 -33.141 -3.468 1.00 25.53 222 ARG A O 1
ATOM 1552 N N . ASN A 1 223 ? -37.116 -31.239 -2.385 1.00 24.47 223 ASN A N 1
ATOM 1553 C CA . ASN A 1 223 ? -36.055 -31.698 -1.511 1.00 23.94 223 ASN A CA 1
ATOM 1554 C C . ASN A 1 223 ? -36.557 -31.966 -0.086 1.00 26.07 223 ASN A C 1
ATOM 1555 O O . ASN A 1 223 ? -37.206 -31.167 0.517 1.00 24.53 223 ASN A O 1
ATOM 1560 N N . PHE A 1 224 ? -36.218 -33.125 0.427 1.00 24.79 224 PHE A N 1
ATOM 1561 C CA . PHE A 1 224 ? -36.762 -33.616 1.672 1.00 29.21 224 PHE A CA 1
ATOM 1562 C C . PHE A 1 224 ? -35.673 -34.295 2.455 1.00 28.37 224 PHE A C 1
ATOM 1563 O O . PHE A 1 224 ? -34.859 -34.953 1.905 1.00 24.86 224 PHE A O 1
ATOM 1571 N N . HIS A 1 225 ? -35.664 -34.067 3.751 1.00 25.96 225 HIS A N 1
ATOM 1572 C CA . HIS A 1 225 ? -34.876 -34.833 4.680 1.00 27.14 225 HIS A CA 1
ATOM 1573 C C . HIS A 1 225 ? -35.760 -35.931 5.330 1.00 31.76 225 HIS A C 1
ATOM 1574 O O . HIS A 1 225 ? -36.810 -35.670 5.854 1.00 29.15 225 HIS A O 1
ATOM 1581 N N . LEU A 1 226 ? -35.319 -37.163 5.260 1.00 33.10 226 LEU A N 1
ATOM 1582 C CA . LEU A 1 226 ? -36.181 -38.287 5.610 1.00 33.29 226 LEU A CA 1
ATOM 1583 C C . LEU A 1 226 ? -35.726 -39.035 6.829 1.00 28.44 226 LEU A C 1
ATOM 1584 O O . LEU A 1 226 ? -34.667 -39.564 6.852 1.00 30.87 226 LEU A O 1
ATOM 1589 N N . GLN A 1 227 ? -36.568 -39.111 7.834 1.00 30.78 227 GLN A N 1
ATOM 1590 C CA . GLN A 1 227 ? -36.361 -40.071 8.909 1.00 35.24 227 GLN A CA 1
ATOM 1591 C C . GLN A 1 227 ? -37.605 -40.774 9.360 1.00 41.29 227 GLN A C 1
ATOM 1592 O O . GLN A 1 227 ? -38.680 -40.415 8.982 1.00 51.50 227 GLN A O 1
ATOM 1598 N N . ASP A 1 228 ? -37.448 -41.788 10.189 1.00 50.18 228 ASP A N 1
ATOM 1599 C CA . ASP A 1 228 ? -38.574 -42.611 10.601 1.00 44.39 228 ASP A CA 1
ATOM 1600 C C . ASP A 1 228 ? -39.677 -41.822 11.235 1.00 42.60 228 ASP A C 1
ATOM 1601 O O . ASP A 1 228 ? -39.514 -41.237 12.256 1.00 40.07 228 ASP A O 1
ATOM 1606 N N . GLY A 1 229 ? -40.800 -41.790 10.558 1.00 41.01 229 GLY A N 1
ATOM 1607 C CA . GLY A 1 229 ? -41.946 -41.077 11.018 1.00 36.52 229 GLY A CA 1
ATOM 1608 C C . GLY A 1 229 ? -41.935 -39.605 10.805 1.00 47.75 229 GLY A C 1
ATOM 1609 O O . GLY A 1 229 ? -42.778 -38.927 11.327 1.00 48.03 229 GLY A O 1
ATOM 1610 N N . LYS A 1 230 ? -40.982 -39.100 10.035 1.00 46.82 230 LYS A N 1
ATOM 1611 C CA . LYS A 1 230 ? -40.893 -37.675 9.802 1.00 45.13 230 LYS A CA 1
ATOM 1612 C C . LYS A 1 230 ? -40.186 -37.294 8.502 1.00 39.84 230 LYS A C 1
ATOM 1613 O O . LYS A 1 230 ? -39.012 -37.475 8.346 1.00 37.81 230 LYS A O 1
ATOM 1619 N N . ALA A 1 231 ? -40.933 -36.739 7.589 1.00 36.52 231 ALA A N 1
ATOM 1620 C CA . ALA A 1 231 ? -40.354 -36.165 6.417 1.00 33.45 231 ALA A CA 1
ATOM 1621 C C . ALA A 1 231 ? -40.354 -34.653 6.550 1.00 32.19 231 ALA A C 1
ATOM 1622 O O . ALA A 1 231 ? -41.360 -34.046 6.782 1.00 35.90 231 ALA A O 1
ATOM 1624 N N . ILE A 1 232 ? -39.188 -34.064 6.424 1.00 28.98 232 ILE A N 1
ATOM 1625 C CA . ILE A 1 232 ? -39.045 -32.636 6.508 1.00 31.47 232 ILE A CA 1
ATOM 1626 C C . ILE A 1 232 ? -38.729 -32.010 5.167 1.00 30.91 232 ILE A C 1
ATOM 1627 O O . ILE A 1 232 ? -37.825 -32.399 4.496 1.00 25.64 232 ILE A O 1
ATOM 1632 N N . CYS A 1 233 ? -39.514 -31.035 4.807 1.00 28.98 233 CYS A N 1
ATOM 1633 C CA . CYS A 1 233 ? -39.224 -30.253 3.666 1.00 27.10 233 CYS A CA 1
ATOM 1634 C C . CYS A 1 233 ? -37.951 -29.448 3.855 1.00 26.55 233 CYS A C 1
ATOM 1635 O O . CYS A 1 233 ? -37.783 -28.812 4.839 1.00 28.56 233 CYS A O 1
ATOM 1638 N N . CYS A 1 234 ? -37.060 -29.503 2.893 1.00 32.40 234 CYS A N 1
ATOM 1639 C CA . CYS A 1 234 ? -35.755 -28.868 3.074 1.00 22.84 234 CYS A CA 1
ATOM 1640 C C . CYS A 1 234 ? -35.789 -27.354 2.878 1.00 22.37 234 CYS A C 1
ATOM 1641 O O . CYS A 1 234 ? -34.870 -26.666 3.326 1.00 25.70 234 CYS A O 1
ATOM 1644 N N . LEU A 1 235 ? -36.822 -26.811 2.248 1.00 23.26 235 LEU A N 1
ATOM 1645 C CA . LEU A 1 235 ? -36.940 -25.356 2.082 1.00 24.24 235 LEU A CA 1
ATOM 1646 C C . LEU A 1 235 ? -37.711 -24.756 3.254 1.00 28.93 235 LEU A C 1
ATOM 1647 O O . LEU A 1 235 ? -37.166 -23.969 4.027 1.00 24.91 235 LEU A O 1
ATOM 1652 N N . CYS A 1 236 ? -38.985 -25.126 3.389 1.00 31.74 236 CYS A N 1
ATOM 1653 C CA . CYS A 1 236 ? -39.891 -24.454 4.307 1.00 31.54 236 CYS A CA 1
ATOM 1654 C C . CYS A 1 236 ? -39.970 -25.118 5.684 1.00 31.04 236 CYS A C 1
ATOM 1655 O O . CYS A 1 236 ? -40.527 -24.527 6.613 1.00 25.18 236 CYS A O 1
ATOM 1658 N N . GLY A 1 237 ? -39.417 -26.315 5.850 1.00 31.67 237 GLY A N 1
ATOM 1659 C CA . GLY A 1 237 ? -39.305 -26.902 7.165 1.00 31.12 237 GLY A CA 1
ATOM 1660 C C . GLY A 1 237 ? -40.556 -27.551 7.702 1.00 34.97 237 GLY A C 1
ATOM 1661 O O . GLY A 1 237 ? -40.532 -28.046 8.837 1.00 31.48 237 GLY A O 1
ATOM 1662 N N . LEU A 1 238 ? -41.651 -27.554 6.943 1.00 33.71 238 LEU A N 1
ATOM 1663 C CA . LEU A 1 238 ? -42.829 -28.298 7.353 1.00 33.87 238 LEU A CA 1
ATOM 1664 C C . LEU A 1 238 ? -42.452 -29.751 7.599 1.00 32.97 238 LEU A C 1
ATOM 1665 O O . LEU A 1 238 ? -41.664 -30.337 6.854 1.00 36.13 238 LEU A O 1
ATOM 1670 N N . GLU A 1 239 ? -42.999 -30.316 8.668 1.00 31.25 239 GLU A N 1
ATOM 1671 C CA . GLU A 1 239 ? -42.750 -31.697 9.081 1.00 40.27 239 GLU A CA 1
ATOM 1672 C C . GLU A 1 239 ? -44.009 -32.525 8.834 1.00 42.40 239 GLU A C 1
ATOM 1673 O O . GLU A 1 239 ? -45.090 -32.192 9.333 1.00 42.99 239 GLU A O 1
ATOM 1679 N N . GLY A 1 240 ? -43.874 -33.592 8.059 1.00 38.34 240 GLY A N 1
ATOM 1680 C CA . GLY A 1 240 ? -45.042 -34.363 7.695 1.00 37.06 240 GLY A CA 1
ATOM 1681 C C . GLY A 1 240 ? -44.711 -35.739 7.175 1.00 33.48 240 GLY A C 1
ATOM 1682 O O . GLY A 1 240 ? -43.917 -36.460 7.776 1.00 37.21 240 GLY A O 1
ATOM 1683 N N . GLU A 1 241 ? -45.297 -36.110 6.045 1.00 34.09 241 GLU A N 1
ATOM 1684 C CA . GLU A 1 241 ? -45.190 -37.475 5.562 1.00 38.10 241 GLU A CA 1
ATOM 1685 C C . GLU A 1 241 ? -45.114 -37.484 4.044 1.00 34.56 241 GLU A C 1
ATOM 1686 O O . GLU A 1 241 ? -45.869 -36.779 3.370 1.00 42.11 241 GLU A O 1
ATOM 1692 N N . ILE A 1 242 ? -44.211 -38.306 3.521 1.00 34.21 242 ILE A N 1
ATOM 1693 C CA . ILE A 1 242 ? -44.031 -38.511 2.085 1.00 36.33 242 ILE A CA 1
ATOM 1694 C C . ILE A 1 242 ? -44.740 -39.801 1.692 1.00 40.24 242 ILE A C 1
ATOM 1695 O O . ILE A 1 242 ? -44.534 -40.841 2.323 1.00 39.76 242 ILE A O 1
ATOM 1700 N N . HIS A 1 243 ? -45.566 -39.747 0.651 1.00 40.52 243 HIS A N 1
ATOM 1701 C CA . HIS A 1 243 ? -46.246 -40.934 0.141 1.00 44.04 243 HIS A CA 1
ATOM 1702 C C . HIS A 1 243 ? -45.783 -41.245 -1.274 1.00 41.43 243 HIS A C 1
ATOM 1703 O O . HIS A 1 243 ? -45.639 -40.342 -2.103 1.00 44.02 243 HIS A O 1
ATOM 1710 N N . ASN A 1 244 ? -45.576 -42.530 -1.548 1.00 45.53 244 ASN A N 1
ATOM 1711 C CA . ASN A 1 244 ? -45.321 -43.029 -2.898 1.00 43.23 244 ASN A CA 1
ATOM 1712 C C . ASN A 1 244 ? -46.586 -43.734 -3.385 1.00 53.07 244 ASN A C 1
ATOM 1713 O O . ASN A 1 244 ? -46.852 -44.887 -3.030 1.00 51.31 244 ASN A O 1
ATOM 1718 N N . GLU A 1 245 ? -47.364 -43.037 -4.206 1.00 54.65 245 GLU A N 1
ATOM 1719 C CA . GLU A 1 245 ? -48.593 -43.584 -4.769 1.00 61.70 245 GLU A CA 1
ATOM 1720 C C . GLU A 1 245 ? -48.280 -44.032 -6.195 1.00 67.22 245 GLU A C 1
ATOM 1721 O O . GLU A 1 245 ? -48.581 -43.351 -7.177 1.00 70.48 245 GLU A O 1
ATOM 1727 N N . GLY A 1 246 ? -47.646 -45.201 -6.298 1.00 63.52 246 GLY A N 1
ATOM 1728 C CA . GLY A 1 246 ? -47.223 -45.725 -7.582 1.00 55.30 246 GLY A CA 1
ATOM 1729 C C . GLY A 1 246 ? -46.243 -44.827 -8.310 1.00 59.18 246 GLY A C 1
ATOM 1730 O O . GLY A 1 246 ? -46.513 -44.374 -9.426 1.00 57.13 246 GLY A O 1
ATOM 1731 N N . GLY A 1 247 ? -45.098 -44.551 -7.682 1.00 57.57 247 GLY A N 1
ATOM 1732 C CA . GLY A 1 247 ? -44.069 -43.729 -8.280 1.00 56.48 247 GLY A CA 1
ATOM 1733 C C . GLY A 1 247 ? -44.281 -42.229 -8.206 1.00 55.50 247 GLY A C 1
ATOM 1734 O O . GLY A 1 247 ? -43.304 -41.482 -8.326 1.00 57.77 247 GLY A O 1
ATOM 1735 N N . LYS A 1 248 ? -45.519 -41.757 -8.040 1.00 58.87 248 LYS A N 1
ATOM 1736 C CA . LYS A 1 248 ? -45.796 -40.336 -7.849 1.00 51.06 248 LYS A CA 1
ATOM 1737 C C . LYS A 1 248 ? -45.714 -39.998 -6.363 1.00 55.11 248 LYS A C 1
ATOM 1738 O O . LYS A 1 248 ? -46.369 -40.638 -5.532 1.00 53.78 248 LYS A O 1
ATOM 1744 N N . TYR A 1 249 ? -44.918 -38.989 -6.030 1.00 55.49 249 TYR A N 1
ATOM 1745 C CA . TYR A 1 249 ? -44.696 -38.601 -4.646 1.00 43.71 249 TYR A CA 1
ATOM 1746 C C . TYR A 1 249 ? -45.589 -37.424 -4.268 1.00 42.47 249 TYR A C 1
ATOM 1747 O O . TYR A 1 249 ? -45.865 -36.535 -5.077 1.00 41.40 249 TYR A O 1
ATOM 1756 N N . SER A 1 250 ? -46.035 -37.427 -3.018 1.00 35.26 250 SER A N 1
ATOM 1757 C CA . SER A 1 250 ? -46.866 -36.363 -2.480 1.00 40.39 250 SER A CA 1
ATOM 1758 C C . SER A 1 250 ? -46.478 -36.124 -1.027 1.00 39.56 250 SER A C 1
ATOM 1759 O O . SER A 1 250 ? -45.890 -36.990 -0.372 1.00 35.19 250 SER A O 1
ATOM 1762 N N . PHE A 1 251 ? -46.831 -34.948 -0.511 1.00 38.82 251 PHE A N 1
ATOM 1763 C CA . PHE A 1 251 ? -46.381 -34.543 0.819 1.00 40.59 251 PHE A CA 1
ATOM 1764 C C . PHE A 1 251 ? -47.551 -33.990 1.619 1.00 39.64 251 PHE A C 1
ATOM 1765 O O . PHE A 1 251 ? -48.176 -33.010 1.205 1.00 38.94 251 PHE A O 1
ATOM 1773 N N . THR A 1 252 ? -47.837 -34.607 2.769 1.00 40.61 252 THR A N 1
ATOM 1774 C CA . THR A 1 252 ? -48.896 -34.150 3.657 1.00 40.07 252 THR A CA 1
ATOM 1775 C C . THR A 1 252 ? -48.321 -33.751 5.012 1.00 39.98 252 THR A C 1
ATOM 1776 O O . THR A 1 252 ? -47.239 -34.190 5.410 1.00 34.75 252 THR A O 1
ATOM 1780 N N . PHE A 1 253 ? -49.075 -32.923 5.729 1.00 39.48 253 PHE A N 1
ATOM 1781 C CA . PHE A 1 253 ? -48.640 -32.402 7.017 1.00 40.21 253 PHE A CA 1
ATOM 1782 C C . PHE A 1 253 ? -49.860 -31.896 7.769 1.00 44.93 253 PHE A C 1
ATOM 1783 O O . PHE A 1 253 ? -50.853 -31.487 7.152 1.00 44.27 253 PHE A O 1
ATOM 1791 N N . PRO A 1 254 ? -49.830 -32.024 9.070 1.00 45.56 254 PRO A N 1
ATOM 1792 C CA . PRO A 1 254 ? -50.910 -31.541 9.902 1.00 46.22 254 PRO A CA 1
ATOM 1793 C C . PRO A 1 254 ? -50.960 -30.091 9.684 1.00 56.12 254 PRO A C 1
ATOM 1794 O O . PRO A 1 254 ? -49.970 -29.434 9.796 1.00 69.18 254 PRO A O 1
ATOM 1798 N N . ALA A 1 255 ? -52.140 -29.536 9.546 1.00 59.17 255 ALA A N 1
ATOM 1799 C CA . ALA A 1 255 ? -52.299 -28.137 9.177 1.00 55.30 255 ALA A CA 1
ATOM 1800 C C . ALA A 1 255 ? -51.745 -27.148 10.174 1.00 51.47 255 ALA A C 1
ATOM 1801 O O . ALA A 1 255 ? -51.504 -26.021 9.889 1.00 51.31 255 ALA A O 1
ATOM 1803 N N . GLU A 1 256 ? -51.630 -27.584 11.385 1.00 49.49 256 GLU A N 1
ATOM 1804 C CA . GLU A 1 256 ? -51.088 -26.735 12.440 1.00 54.77 256 GLU A CA 1
ATOM 1805 C C . GLU A 1 256 ? -49.605 -26.442 12.220 1.00 58.19 256 GLU A C 1
ATOM 1806 O O . GLU A 1 256 ? -49.099 -25.413 12.684 1.00 52.20 256 GLU A O 1
ATOM 1812 N N . GLN A 1 257 ? -48.893 -27.332 11.518 1.00 58.87 257 GLN A N 1
ATOM 1813 C CA . GLN A 1 257 ? -47.494 -27.078 11.185 1.00 48.20 257 GLN A CA 1
ATOM 1814 C C . GLN A 1 257 ? -47.323 -25.771 10.420 1.00 44.15 257 GLN A C 1
ATOM 1815 O O . GLN A 1 257 ? -46.248 -25.165 10.465 1.00 36.68 257 GLN A O 1
ATOM 1821 N N . LEU A 1 258 ? -48.364 -25.320 9.709 1.00 39.38 258 LEU A N 1
ATOM 1822 C CA . LEU A 1 258 ? -48.261 -24.068 8.967 1.00 39.06 258 LEU A CA 1
ATOM 1823 C C . LEU A 1 258 ? -47.811 -22.919 9.854 1.00 40.49 258 LEU A C 1
ATOM 1824 O O . LEU A 1 258 ? -47.128 -22.004 9.391 1.00 43.79 258 LEU A O 1
ATOM 1829 N N . GLU A 1 259 ? -48.203 -22.939 11.123 1.00 36.01 259 GLU A N 1
ATOM 1830 C CA . GLU A 1 259 ? -47.762 -21.926 12.068 1.00 35.33 259 GLU A CA 1
ATOM 1831 C C . GLU A 1 259 ? -46.256 -21.918 12.263 1.00 32.61 259 GLU A C 1
ATOM 1832 O O . GLU A 1 259 ? -45.711 -20.912 12.725 1.00 35.04 259 GLU A O 1
ATOM 1838 N N . HIS A 1 260 ? -45.579 -23.027 11.978 1.00 38.95 260 HIS A N 1
ATOM 1839 C CA . HIS A 1 260 ? -44.148 -23.145 12.216 1.00 37.54 260 HIS A CA 1
ATOM 1840 C C . HIS A 1 260 ? -43.323 -23.001 10.949 1.00 34.97 260 HIS A C 1
ATOM 1841 O O . HIS A 1 260 ? -42.093 -22.894 11.037 1.00 29.40 260 HIS A O 1
ATOM 1848 N N . ALA A 1 261 ? -43.969 -22.974 9.785 1.00 33.25 261 ALA A N 1
ATOM 1849 C CA . ALA A 1 261 ? -43.261 -22.986 8.510 1.00 30.36 261 ALA A CA 1
ATOM 1850 C C . ALA A 1 261 ? -42.264 -21.835 8.419 1.00 28.90 261 ALA A C 1
ATOM 1851 O O . ALA A 1 261 ? -42.604 -20.684 8.703 1.00 37.53 261 ALA A O 1
ATOM 1853 N N . HIS A 1 262 ? -41.038 -22.147 7.976 1.00 28.62 262 HIS A N 1
ATOM 1854 C CA . HIS A 1 262 ? -39.913 -21.218 8.041 1.00 27.81 262 HIS A CA 1
ATOM 1855 C C . HIS A 1 262 ? -40.086 -19.990 7.162 1.00 27.61 262 HIS A C 1
ATOM 1856 O O . HIS A 1 262 ? -39.335 -19.023 7.325 1.00 23.66 262 HIS A O 1
ATOM 1863 N N . ASP A 1 263 ? -41.019 -20.004 6.219 1.00 24.73 263 ASP A N 1
ATOM 1864 C CA . ASP A 1 263 ? -41.206 -18.877 5.314 1.00 32.29 263 ASP A CA 1
ATOM 1865 C C . ASP A 1 263 ? -42.506 -18.128 5.592 1.00 33.76 263 ASP A C 1
ATOM 1866 O O . ASP A 1 263 ? -43.025 -17.448 4.705 1.00 33.28 263 ASP A O 1
ATOM 1871 N N . THR A 1 264 ? -43.046 -18.249 6.801 1.00 30.12 264 THR A N 1
ATOM 1872 C CA . THR A 1 264 ? -44.169 -17.453 7.263 1.00 31.15 264 THR A CA 1
ATOM 1873 C C . THR A 1 264 ? -43.714 -16.586 8.427 1.00 29.76 264 THR A C 1
ATOM 1874 O O . THR A 1 264 ? -42.764 -16.922 9.141 1.00 33.73 264 THR A O 1
ATOM 1878 N N . LEU A 1 265 ? -44.416 -15.467 8.624 1.00 27.52 265 LEU A N 1
ATOM 1879 C CA . LEU A 1 265 ? -44.153 -14.622 9.786 1.00 31.00 265 LEU A CA 1
ATOM 1880 C C . LEU A 1 265 ? -44.286 -15.412 11.079 1.00 33.71 265 LEU A C 1
ATOM 1881 O O . LEU A 1 265 ? -43.445 -15.302 11.978 1.00 33.27 265 LEU A O 1
ATOM 1886 N 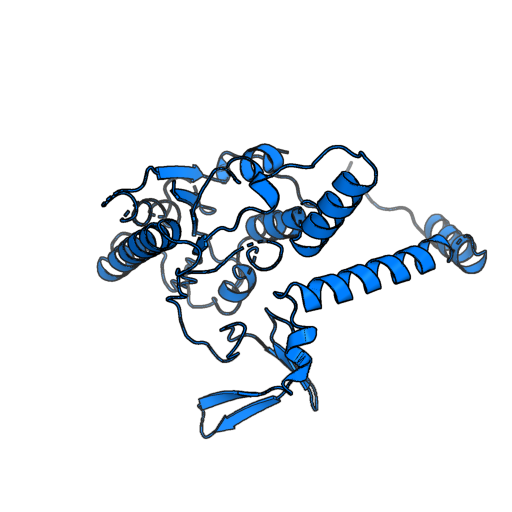N . SER A 1 266 ? -45.354 -16.198 11.200 1.00 29.59 266 SER A N 1
ATOM 1887 C CA . SER A 1 266 ? -45.570 -16.952 12.426 1.00 30.28 266 SER A CA 1
ATOM 1888 C C . SER A 1 266 ? -44.366 -17.829 12.740 1.00 32.48 266 SER A C 1
ATOM 1889 O O . SER A 1 266 ? -43.840 -17.811 13.860 1.00 34.71 266 SER A O 1
ATOM 1892 N N . GLY A 1 267 ? -43.894 -18.585 11.747 1.00 29.03 267 GLY A N 1
ATOM 1893 C CA . GLY A 1 267 ? -42.755 -19.450 11.976 1.00 27.07 267 GLY A CA 1
ATOM 1894 C C . GLY A 1 267 ? -41.491 -18.691 12.304 1.00 31.80 267 GLY A C 1
ATOM 1895 O O . GLY A 1 267 ? -40.681 -19.156 13.113 1.00 30.31 267 GLY A O 1
ATOM 1896 N N . LYS A 1 268 ? -41.309 -17.515 11.697 1.00 28.06 268 LYS A N 1
ATOM 1897 C CA . LYS A 1 268 ? -40.122 -16.713 11.965 1.00 25.47 268 LYS A CA 1
ATOM 1898 C C . LYS A 1 268 ? -40.154 -16.130 13.375 1.00 28.96 268 LYS A C 1
ATOM 1899 O O . LYS A 1 268 ? -39.118 -16.054 14.040 1.00 30.85 268 LYS A O 1
ATOM 1905 N N . PHE A 1 269 ? -41.327 -15.696 13.837 1.00 26.41 269 PHE A N 1
ATOM 1906 C CA . PHE A 1 269 ? -41.450 -15.180 15.195 1.00 26.92 269 PHE A CA 1
ATOM 1907 C C . PHE A 1 269 ? -41.090 -16.251 16.213 1.00 26.98 269 PHE A C 1
ATOM 1908 O O . PHE A 1 269 ? -40.327 -15.999 17.154 1.00 30.69 269 PHE A O 1
ATOM 1916 N N . ILE A 1 270 ? -41.597 -17.466 16.019 1.00 27.27 270 ILE A N 1
ATOM 1917 C CA . ILE A 1 270 ? -41.243 -18.568 16.908 1.00 31.63 270 ILE A CA 1
ATOM 1918 C C . ILE A 1 270 ? -39.746 -18.820 16.863 1.00 29.13 270 ILE A C 1
ATOM 1919 O O . ILE A 1 270 ? -39.079 -18.936 17.897 1.00 29.08 270 ILE A O 1
ATOM 1924 N N . HIS A 1 271 ? -39.206 -18.946 15.656 1.00 25.61 271 HIS A N 1
ATOM 1925 C CA . HIS A 1 271 ? -37.790 -19.240 15.507 1.00 24.71 271 HIS A CA 1
ATOM 1926 C C . HIS A 1 271 ? -36.954 -18.177 16.197 1.00 26.31 271 HIS A C 1
ATOM 1927 O O . HIS A 1 271 ? -36.020 -18.485 16.941 1.00 25.90 271 HIS A O 1
ATOM 1934 N N . GLY A 1 272 ? -37.298 -16.911 15.973 1.00 26.95 272 GLY A N 1
ATOM 1935 C CA . GLY A 1 272 ? -36.538 -15.834 16.571 1.00 24.34 272 GLY A CA 1
ATOM 1936 C C . GLY A 1 272 ? -36.658 -15.796 18.087 1.00 26.97 272 GLY A C 1
ATOM 1937 O O . GLY A 1 272 ? -35.707 -15.434 18.783 1.00 30.83 272 GLY A O 1
ATOM 1938 N N . ASN A 1 273 ? -37.819 -16.156 18.626 1.00 27.93 273 ASN A N 1
ATOM 1939 C CA . ASN A 1 273 ? -37.892 -16.169 20.083 1.00 26.44 273 ASN A CA 1
ATOM 1940 C C . ASN A 1 273 ? -37.048 -17.303 20.661 1.00 32.34 273 ASN A C 1
ATOM 1941 O O . ASN A 1 273 ? -36.417 -17.138 21.715 1.00 32.65 273 ASN A O 1
ATOM 1946 N N . ASP A 1 274 ? -37.010 -18.456 19.980 1.00 26.54 274 ASP A N 1
ATOM 1947 C CA . ASP A 1 274 ? -36.135 -19.549 20.408 1.00 28.88 274 ASP A CA 1
ATOM 1948 C C . ASP A 1 274 ? -34.669 -19.121 20.397 1.00 33.08 274 ASP A C 1
ATOM 1949 O O . ASP A 1 274 ? -33.903 -19.466 21.307 1.00 30.46 274 ASP A O 1
ATOM 1954 N N . ILE A 1 275 ? -34.258 -18.370 19.372 1.00 24.24 275 ILE A N 1
ATOM 1955 C CA . ILE A 1 275 ? -32.886 -17.886 19.316 1.00 23.61 275 ILE A CA 1
ATOM 1956 C C . ILE A 1 275 ? -32.606 -16.968 20.490 1.00 30.62 275 ILE A C 1
ATOM 1957 O O . ILE A 1 275 ? -31.532 -17.029 21.101 1.00 39.32 275 ILE A O 1
ATOM 1962 N N . LYS A 1 276 ? -33.571 -16.117 20.843 1.00 28.03 276 LYS A N 1
ATOM 1963 C CA . LYS A 1 276 ? -33.341 -15.166 21.920 1.00 32.67 276 LYS A CA 1
ATOM 1964 C C . LYS A 1 276 ? -33.207 -15.879 23.258 1.00 31.54 276 LYS A C 1
ATOM 1965 O O . LYS A 1 276 ? -32.277 -15.604 24.023 1.00 29.85 276 LYS A O 1
ATOM 1971 N N . GLU A 1 277 ? -34.129 -16.798 23.555 1.00 29.81 277 GLU A N 1
ATOM 1972 C CA . GLU A 1 277 ? -34.037 -17.575 24.788 1.00 29.86 277 GLU A CA 1
ATOM 1973 C C . GLU A 1 277 ? -32.715 -18.330 24.862 1.00 36.35 277 GLU A C 1
ATOM 1974 O O . GLU A 1 277 ? -32.039 -18.319 25.894 1.00 35.82 277 GLU A O 1
ATOM 1980 N N . ASN A 1 278 ? -32.332 -18.998 23.769 1.00 29.56 278 ASN A N 1
ATOM 1981 C CA . ASN A 1 278 ? -31.136 -19.830 23.795 1.00 26.50 278 ASN A CA 1
ATOM 1982 C C . ASN A 1 278 ? -29.866 -18.994 23.849 1.00 28.75 278 ASN A C 1
ATOM 1983 O O . ASN A 1 278 ? -28.884 -19.406 24.476 1.00 29.56 278 ASN A O 1
ATOM 1988 N N . THR A 1 279 ? -29.870 -17.822 23.212 1.00 25.52 279 THR A N 1
ATOM 1989 C CA . THR A 1 279 ? -28.762 -16.886 23.353 1.00 24.52 279 THR A CA 1
ATOM 1990 C C . THR A 1 279 ? -28.619 -16.423 24.794 1.00 26.05 279 THR A C 1
ATOM 1991 O O . THR A 1 279 ? -27.504 -16.327 25.317 1.00 31.67 279 THR A O 1
ATOM 1995 N N . GLY A 1 280 ? -29.741 -16.136 25.454 1.00 25.51 280 GLY A N 1
ATOM 1996 C CA . GLY A 1 280 ? -29.683 -15.763 26.859 1.00 27.65 280 GLY A CA 1
ATOM 1997 C C . GLY A 1 280 ? -29.097 -16.868 27.714 1.00 30.40 280 GLY A C 1
ATOM 1998 O O . GLY A 1 280 ? -28.223 -16.628 28.547 1.00 31.38 280 GLY A O 1
ATOM 1999 N N . LYS A 1 281 ? -29.555 -18.104 27.499 1.00 26.55 281 LYS A N 1
ATOM 2000 C CA . LYS A 1 281 ? -28.961 -19.238 28.198 1.00 28.58 281 LYS A CA 1
ATOM 2001 C C . LYS A 1 281 ? -27.459 -19.292 27.974 1.00 26.28 281 LYS A C 1
ATOM 2002 O O . LYS A 1 281 ? -26.692 -19.549 28.910 1.00 26.69 281 LYS A O 1
ATOM 2008 N N . LYS A 1 282 ? -27.013 -19.068 26.734 1.00 25.43 282 LYS A N 1
ATOM 2009 C CA . LYS A 1 282 ? -25.584 -19.192 26.454 1.00 24.98 282 LYS A CA 1
ATOM 2010 C C . LYS A 1 282 ? -24.785 -18.138 27.204 1.00 25.70 282 LYS A C 1
ATOM 2011 O O . LYS A 1 282 ? -23.732 -18.439 27.770 1.00 32.53 282 LYS A O 1
ATOM 2017 N N . ILE A 1 283 ? -25.252 -16.890 27.189 1.00 28.41 283 ILE A N 1
ATOM 2018 C CA . ILE A 1 283 ? -24.526 -15.819 27.864 1.00 32.92 283 ILE A CA 1
ATOM 2019 C C . ILE A 1 283 ? -24.328 -16.161 29.331 1.00 31.18 283 ILE A C 1
ATOM 2020 O O . ILE A 1 283 ? -23.243 -15.963 29.889 1.00 33.97 283 ILE A O 1
ATOM 2025 N N . ALA A 1 284 ? -25.362 -16.706 29.970 1.00 30.24 284 ALA A N 1
ATOM 2026 C CA . ALA A 1 284 ? -25.230 -17.099 31.365 1.00 33.78 284 ALA A CA 1
ATOM 2027 C C . ALA A 1 284 ? -24.287 -18.286 31.510 1.00 32.72 284 ALA A C 1
ATOM 2028 O O . ALA A 1 284 ? -23.442 -18.310 32.412 1.00 30.86 284 ALA A O 1
ATOM 2030 N N . ASN A 1 285 ? -24.409 -19.271 30.621 1.00 32.63 285 ASN A N 1
ATOM 2031 C CA . ASN A 1 285 ? -23.528 -20.433 30.664 1.00 28.11 285 ASN A CA 1
ATOM 2032 C C . ASN A 1 285 ? -22.059 -20.043 30.485 1.00 27.09 285 ASN A C 1
ATOM 2033 O O . ASN A 1 285 ? -21.175 -20.694 31.045 1.00 28.50 285 ASN A O 1
ATOM 2046 N N . GLN A 1 287 ? -20.587 -17.695 31.800 1.00 28.04 287 GLN A N 1
ATOM 2047 C CA . GLN A 1 287 ? -20.104 -17.249 33.100 1.00 33.91 287 GLN A CA 1
ATOM 2048 C C . GLN A 1 287 ? -19.791 -18.390 34.046 1.00 38.84 287 GLN A C 1
ATOM 2049 O O . GLN A 1 287 ? -19.102 -18.164 35.044 1.00 52.77 287 GLN A O 1
ATOM 2055 N N . THR A 1 288 ? -20.271 -19.600 33.768 1.00 38.59 288 THR A N 1
ATOM 2056 C CA . THR A 1 288 ? -20.049 -20.709 34.684 1.00 32.62 288 THR A CA 1
ATOM 2057 C C . THR A 1 288 ? -18.592 -21.153 34.690 1.00 38.45 288 THR A C 1
ATOM 2058 O O . THR A 1 288 ? -17.857 -21.006 33.710 1.00 33.98 288 THR A O 1
ATOM 2062 N N . GLU A 1 289 ? -18.195 -21.746 35.811 1.00 35.92 289 GLU A N 1
ATOM 2063 C CA . GLU A 1 289 ? -16.858 -22.298 35.927 1.00 34.60 289 GLU A CA 1
ATOM 2064 C C . GLU A 1 289 ? -16.684 -23.514 35.030 1.00 36.29 289 GLU A C 1
ATOM 2065 O O . GLU A 1 289 ? -15.590 -23.737 34.502 1.00 39.42 289 GLU A O 1
ATOM 2071 N N . LYS A 1 290 ? -17.740 -24.308 34.841 1.00 36.70 290 LYS A N 1
ATOM 2072 C CA . LYS A 1 290 ? -17.652 -25.449 33.933 1.00 36.51 290 LYS A CA 1
ATOM 2073 C C . LYS A 1 290 ? -17.248 -24.995 32.536 1.00 32.51 290 LYS A C 1
ATOM 2074 O O . LYS A 1 290 ? -16.326 -25.553 31.926 1.00 30.50 290 LYS A O 1
ATOM 2080 N N . TYR A 1 291 ? -17.916 -23.962 32.020 1.00 28.69 291 TYR A N 1
ATOM 2081 C CA . TYR A 1 291 ? -17.559 -23.430 30.708 1.00 30.07 291 TYR A CA 1
ATOM 2082 C C . TYR A 1 291 ? -16.144 -22.864 30.709 1.00 27.79 291 TYR A C 1
ATOM 2083 O O . TYR A 1 291 ? -15.337 -23.159 29.819 1.00 28.45 291 TYR A O 1
ATOM 2092 N N . LYS A 1 292 ? -15.828 -22.038 31.699 1.00 28.20 292 LYS A N 1
ATOM 2093 C CA . LYS A 1 292 ? -14.522 -21.397 31.722 1.00 28.41 292 LYS A CA 1
ATOM 2094 C C . LYS A 1 292 ? -13.399 -22.425 31.817 1.00 32.63 292 LYS A C 1
ATOM 2095 O O . LYS A 1 292 ? -12.349 -22.266 31.189 1.00 28.51 292 LYS A O 1
ATOM 2101 N N . ALA A 1 293 ? -13.595 -23.478 32.609 1.00 29.31 293 ALA A N 1
ATOM 2102 C CA . ALA A 1 293 ? -12.533 -24.460 32.792 1.00 31.38 293 ALA A CA 1
ATOM 2103 C C . ALA A 1 293 ? -12.312 -25.266 31.525 1.00 31.04 293 ALA A C 1
ATOM 2104 O O . ALA A 1 293 ? -11.167 -25.492 31.116 1.00 37.21 293 ALA A O 1
ATOM 2106 N N . ARG A 1 294 ? -13.393 -25.718 30.895 1.00 28.36 294 ARG A N 1
ATOM 2107 C CA . ARG A 1 294 ? -13.255 -26.453 29.644 1.00 27.64 294 ARG A CA 1
ATOM 2108 C C . ARG A 1 294 ? -12.556 -25.595 28.591 1.00 26.96 294 ARG A C 1
ATOM 2109 O O . ARG A 1 294 ? -11.615 -26.046 27.928 1.00 28.99 294 ARG A O 1
ATOM 2117 N N . GLN A 1 295 ? -12.977 -24.333 28.462 1.00 28.02 295 GLN A N 1
ATOM 2118 C CA . GLN A 1 295 ? -12.356 -23.414 27.511 1.00 26.11 295 GLN A CA 1
ATOM 2119 C C . GLN A 1 295 ? -10.869 -23.223 27.795 1.00 29.46 295 GLN A C 1
ATOM 2120 O O . GLN A 1 295 ? -10.046 -23.223 26.871 1.00 27.87 295 GLN A O 1
ATOM 2126 N N . ALA A 1 296 ? -10.506 -23.021 29.062 1.00 27.58 296 ALA A N 1
ATOM 2127 C CA . ALA A 1 296 ? -9.102 -22.802 29.389 1.00 30.84 296 ALA A CA 1
ATOM 2128 C C . ALA A 1 296 ? -8.266 -24.011 29.005 1.00 30.59 296 ALA A C 1
ATOM 2129 O O . ALA A 1 296 ? -7.114 -23.872 28.573 1.00 28.70 296 ALA A O 1
ATOM 2131 N N . ALA A 1 297 ? -8.829 -25.209 29.165 1.00 28.32 297 ALA A N 1
ATOM 2132 C CA . ALA A 1 297 ? -8.104 -26.416 28.801 1.00 28.47 297 ALA A CA 1
ATOM 2133 C C . ALA A 1 297 ? -7.985 -26.562 27.287 1.00 27.90 297 ALA A C 1
ATOM 2134 O O . ALA A 1 297 ? -6.991 -27.106 26.800 1.00 27.69 297 ALA A O 1
ATOM 2136 N N . TYR A 1 298 ? -8.975 -26.087 26.524 1.00 28.71 298 TYR A N 1
ATOM 2137 C CA . TYR A 1 298 ? -8.829 -26.086 25.068 1.00 31.21 298 TYR A CA 1
ATOM 2138 C C . TYR A 1 298 ? -7.692 -25.171 24.631 1.00 27.59 298 TYR A C 1
ATOM 2139 O O . TYR A 1 298 ? -6.895 -25.539 23.764 1.00 26.45 298 TYR A O 1
ATOM 2148 N N . ARG A 1 299 ? -7.612 -23.969 25.213 1.00 26.19 299 ARG A N 1
ATOM 2149 C CA . ARG A 1 299 ? -6.560 -23.014 24.862 1.00 26.38 299 ARG A CA 1
ATOM 2150 C C . ARG A 1 299 ? -5.188 -23.552 25.213 1.00 27.20 299 ARG A C 1
ATOM 2151 O O . ARG A 1 299 ? -4.218 -23.319 24.487 1.00 28.31 299 ARG A O 1
ATOM 2159 N N . ALA A 1 300 ? -5.080 -24.240 26.346 1.00 27.96 300 ALA A N 1
ATOM 2160 C CA . ALA A 1 300 ? -3.795 -24.765 26.784 1.00 28.87 300 ALA A CA 1
ATOM 2161 C C . ALA A 1 300 ? -3.381 -25.994 25.993 1.00 28.68 300 ALA A C 1
ATOM 2162 O O . ALA A 1 300 ? -2.185 -26.246 25.826 1.00 29.23 300 ALA A O 1
ATOM 2164 N N . PHE A 1 301 ? -4.343 -26.771 25.503 1.00 27.99 301 PHE A N 1
ATOM 2165 C CA . PHE A 1 301 ? -3.993 -28.031 24.858 1.00 28.54 301 PHE A CA 1
ATOM 2166 C C . PHE A 1 301 ? -3.230 -27.806 23.563 1.00 27.53 301 PHE A C 1
ATOM 2167 O O . PHE A 1 301 ? -2.292 -28.543 23.258 1.00 30.46 301 PHE A O 1
ATOM 2175 N N . ILE A 1 302 ? -3.612 -26.797 22.786 1.00 26.78 302 ILE A N 1
ATOM 2176 C CA . ILE A 1 302 ? -3.125 -26.679 21.421 1.00 29.33 302 ILE A CA 1
ATOM 2177 C C . ILE A 1 302 ? -3.283 -25.238 20.959 1.00 33.21 302 ILE A C 1
ATOM 2178 O O . ILE A 1 302 ? -4.190 -24.523 21.397 1.00 31.03 302 ILE A O 1
ATOM 2183 N N . THR A 1 303 ? -2.409 -24.826 20.045 1.00 35.22 303 THR A N 1
ATOM 2184 C CA . THR A 1 303 ? -2.475 -23.537 19.375 1.00 31.16 303 THR A CA 1
ATOM 2185 C C . THR A 1 303 ? -2.764 -23.759 17.892 1.00 30.86 303 THR A C 1
ATOM 2186 O O . THR A 1 303 ? -2.309 -24.738 17.294 1.00 26.40 303 THR A O 1
ATOM 2190 N N . ALA A 1 304 ? -3.535 -22.861 17.303 1.00 30.18 304 ALA A N 1
ATOM 2191 C CA . ALA A 1 304 ? -3.929 -23.035 15.919 1.00 35.35 304 ALA A CA 1
ATOM 2192 C C . ALA A 1 304 ? -2.738 -22.791 15.004 1.00 33.27 304 ALA A C 1
ATOM 2193 O O . ALA A 1 304 ? -1.931 -21.894 15.237 1.00 33.86 304 ALA A O 1
ATOM 2195 N N . THR A 1 305 ? -2.630 -23.597 13.957 1.00 29.96 305 THR A N 1
ATOM 2196 C CA . THR A 1 305 ? -1.572 -23.431 12.973 1.00 37.19 305 THR A CA 1
ATOM 2197 C C . THR A 1 305 ? -2.024 -22.423 11.931 1.00 25.23 305 THR A C 1
ATOM 2198 O O . THR A 1 305 ? -3.164 -22.481 11.474 1.00 25.92 305 THR A O 1
ATOM 2202 N N . VAL A 1 306 ? -1.154 -21.481 11.581 1.00 28.39 306 VAL A N 1
ATOM 2203 C CA . VAL A 1 306 ? -1.480 -20.493 10.554 1.00 31.08 306 VAL A CA 1
ATOM 2204 C C . VAL A 1 306 ? -0.353 -20.453 9.524 1.00 31.34 306 VAL A C 1
ATOM 2205 O O . VAL A 1 306 ? 0.803 -20.789 9.823 1.00 35.66 306 VAL A O 1
ATOM 2209 N N . PRO A 1 307 ? -0.655 -20.016 8.309 1.00 33.34 307 PRO A N 1
ATOM 2210 C CA . PRO A 1 307 ? 0.412 -19.879 7.310 1.00 37.06 307 PRO A CA 1
ATOM 2211 C C . PRO A 1 307 ? 1.410 -18.801 7.718 1.00 41.22 307 PRO A C 1
ATOM 2212 O O . PRO A 1 307 ? 1.076 -17.828 8.402 1.00 43.59 307 PRO A O 1
ATOM 2216 N N . GLU A 1 308 ? 2.666 -19.025 7.365 1.00 44.28 308 GLU A N 1
ATOM 2217 C CA . GLU A 1 308 ? 3.724 -18.044 7.556 1.00 57.14 308 GL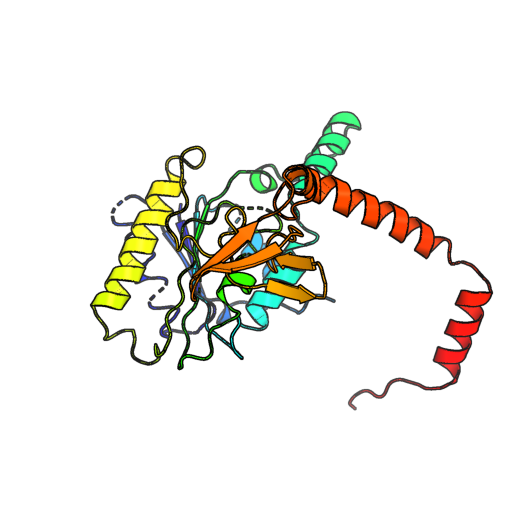U A CA 1
ATOM 2218 C C . GLU A 1 308 ? 3.606 -16.898 6.573 1.00 55.81 308 GLU A C 1
ATOM 2219 O O . GLU A 1 308 ? 3.022 -15.878 6.880 1.00 59.27 308 GLU A O 1
#

Solvent-accessible surface area: 16373 Å² total

Nearest PDB structures (foldseek):
  7d3b-assembly1_A  TM=1.003E+00  e=6.920E-51  Flavonifractor plautii
  5f4b-assembly1_A-2  TM=5.907E-01  e=4.786E-04  Brucella abortus 2308
  3eyw-assembly1_B  TM=5.228E-01  e=2.764E-04  Escherichia coli K-12
  3l9w-assembly1_A  TM=5.680E-01  e=9.951E-04  Escherichia coli K-12
  3l9w-assembly1_B  TM=5.259E-01  e=1.270E-03  Escherichia coli K-12

Foldseek 3Di:
DEEEEEAPVVADLQLSVLLCLLVCPDDYDYDYCVVDDDDADCGCLVVVVVVLPHQEYEYEAEADQQAGDPVLVRNLVVVQVVALLVLVVVQVCCVVVVHDRDDPSQLDEHEYEYYEYQAPSHQHHLLSVLSCLRHYHYAERDYHGNCRVVVVVVVVSVVSSVNSNLRNVCSVPVPPRDHDYQCAAPNVSNDPDWDDDDQWIADSRFGAIFDWDQPPNDIHTDHDPVSVLCTSRDSSVVNVVVVVVVVVVVVVVVVVDPVVVVVVVCVVVVDDDDDDD